Protein AF-0000000083062871 (afdb_homodimer)

Solvent-accessible surface area (backbone atoms only — not comparable to full-atom values): 12318 Å² total; per-residue (Å²): 134,85,80,76,75,74,74,73,72,56,56,42,45,75,71,54,91,80,52,37,44,33,45,30,36,39,34,38,36,47,80,40,63,69,90,44,76,40,62,68,35,28,47,92,71,15,37,26,27,41,27,37,47,54,42,77,41,86,34,90,63,84,50,65,69,65,48,34,47,53,47,45,53,51,34,50,51,54,42,53,56,40,41,76,74,71,47,74,71,48,53,26,33,42,22,41,29,42,82,40,66,26,44,24,29,62,85,79,44,44,33,88,104,132,86,78,76,78,76,75,72,72,59,56,40,45,74,70,54,91,79,52,36,46,32,46,29,35,38,35,37,37,46,81,40,65,69,90,44,75,42,62,67,35,27,47,92,71,16,38,26,28,40,29,37,47,54,42,76,38,84,34,89,64,84,50,65,69,66,49,33,47,52,45,46,51,51,34,52,50,54,42,51,55,41,40,75,74,72,48,73,70,48,53,27,34,42,23,41,30,42,82,40,65,27,43,24,28,60,84,78,47,45,33,87,104

pLDDT: mean 79.79, std 21.07, range [24.02, 97.56]

Sequence (226 aa):
VRGQVHTSKTRGTHFPSSFHPVLSFVCFQGATGTPSHTASRFHGNGVRYKAKLIGMDPVPEPQGDKMCWSSMMKLKGCEAAARKQGKHKQRVWLKVVLSGLLIVDERSGVSPFVRGQVHTSKTRGTHFPSSFHPVLSFVCFQGATGTPSHTASRFHGNGVRYKAKLIGMDPVPEPQGDKMCWSSMMKLKGCEAAARKQGKHKQRVWLKVVLSGLLIVDERSGVSPF

Foldseek 3Di:
DPPPPPPPPQPFDQDDPQWDKQWDKAFDAAWDFDDDPDLCQQPDQHTKTKIFGLDIGTDRDPDDPVRNVVNVVVSNVVSVVCVVVVDDTFIWMWGRHPSGTGIAGPPPSHGPD/DPPPPPPPPQPFDLDPPQWDKQWDKAFDDDWDFDDDPDLCQQPDQHIKTKIFGLDIGTDRDPDDPVRNVVNVVVSNVVSVVCVVVVDDTFIWMWGRHPSGTGIAGPPPSHGPD

Nearest PDB structures (foldseek):
  1m7e-assembly1_A  TM=8.491E-01  e=1.159E-06  Mus musculus
  6o5o-assembly2_B  TM=8.425E-01  e=2.505E-06  Homo sapiens
  1oqn-assembly2_B  TM=8.953E-01  e=1.102E-05  Mus musculus
  6itu-assembly1_A  TM=8.447E-01  e=2.448E-02  Homo sapiens
  1vbh-assembly1_A-2  TM=2.592E-01  e=5.388E+00  Zea mays

Secondary structure (DSSP, 8-state):
----------------TT-EEEEEEEE-S--BS---SSGGGGSTT-EEEEEEEEEEEEESS--HHHHHHHHHHHHHHHHHHHHHTT--PEEEEEEEETTEEEEEETTT-----/----------------TT-EEEEEEEE-S--BS---SSGGGGSTT-EEEEEEEEEEEEESS--HHHHHHHHHHHHHHHHHHHHHTT--PEEEEEEEETTEEEEEETTT-----

InterPro domains:
  IPR006020 PTB/PI domain [PS01179] (44-108)
  IPR011993 PH-like domain superfamily [G3DSA:2.30.29.30] (33-111)
  IPR048559 Disabled homolog 1/2, sulfatide-binding motif [PF21792] (39-57)

Radius of gyration: 18.34 Å; Cα contacts (8 Å, |Δi|>4): 436; chains: 2; bounding box: 80×43×41 Å

Organism: Echeneis naucrates (NCBI:txid173247)

Structure (mmCIF, N/CA/C/O backbone):
data_AF-0000000083062871-model_v1
#
loop_
_entity.id
_entity.type
_entity.pdbx_description
1 polymer 'PID domain-containing protein'
#
loop_
_atom_site.group_PDB
_atom_site.id
_atom_site.type_symbol
_atom_site.label_atom_id
_atom_site.label_alt_id
_atom_site.label_comp_id
_atom_site.label_asym_id
_atom_site.label_entity_id
_atom_site.label_seq_id
_atom_site.pdbx_PDB_ins_code
_atom_site.Cartn_x
_atom_site.Cartn_y
_atom_site.Cartn_z
_atom_site.occupancy
_atom_site.B_iso_or_equiv
_atom_site.auth_seq_id
_atom_site.auth_comp_id
_atom_site.auth_asym_id
_atom_site.auth_atom_id
_atom_site.pdbx_PDB_model_num
ATOM 1 N N . VAL A 1 1 ? -42.625 14.891 1.201 1 25.55 1 VAL A N 1
ATOM 2 C CA . VAL A 1 1 ? -41.812 13.953 1.981 1 25.55 1 VAL A CA 1
ATOM 3 C C . VAL A 1 1 ? -40.344 14.219 1.73 1 25.55 1 VAL A C 1
ATOM 5 O O . VAL A 1 1 ? -39.844 14.125 0.594 1 25.55 1 VAL A O 1
ATOM 8 N N . ARG A 1 2 ? -39.656 15.062 2.529 1 27.56 2 ARG A N 1
ATOM 9 C CA . ARG A 1 2 ? -38.281 15.5 2.531 1 27.56 2 ARG A CA 1
ATOM 10 C C . ARG A 1 2 ? -37.344 14.312 2.678 1 27.56 2 ARG A C 1
ATOM 12 O O . ARG A 1 2 ? -37.438 13.523 3.621 1 27.56 2 ARG A O 1
ATOM 19 N N . GLY A 1 3 ? -36.906 13.703 1.61 1 26.48 3 GLY A N 1
ATOM 20 C CA . GLY A 1 3 ? -35.969 12.586 1.514 1 26.48 3 GLY A CA 1
ATOM 21 C C . GLY A 1 3 ? -34.688 12.82 2.26 1 26.48 3 GLY A C 1
ATOM 22 O O . GLY A 1 3 ? -33.938 13.75 1.946 1 26.48 3 GLY A O 1
ATOM 23 N N . GLN A 1 4 ? -34.625 12.492 3.541 1 24.98 4 GLN A N 1
ATOM 24 C CA . GLN A 1 4 ? -33.406 12.508 4.355 1 24.98 4 GLN A CA 1
ATOM 25 C C . GLN A 1 4 ? -32.344 11.602 3.764 1 24.98 4 GLN A C 1
ATOM 27 O O . GLN A 1 4 ? -32.562 10.406 3.559 1 24.98 4 GLN A O 1
ATOM 32 N N . VAL A 1 5 ? -31.5 12.148 2.938 1 28.3 5 VAL A N 1
ATOM 33 C CA . VAL A 1 5 ? -30.312 11.461 2.447 1 28.3 5 VAL A CA 1
ATOM 34 C C . VAL A 1 5 ? -29.484 10.945 3.625 1 28.3 5 VAL A C 1
ATOM 36 O O . VAL A 1 5 ? -29.031 11.727 4.457 1 28.3 5 VAL A O 1
ATOM 39 N N . HIS A 1 6 ? -29.734 9.727 4.078 1 25.89 6 HIS A N 1
ATOM 40 C CA . HIS A 1 6 ? -28.859 9.055 5.043 1 25.89 6 HIS A CA 1
ATOM 41 C C . HIS A 1 6 ? -27.422 9.047 4.578 1 25.89 6 HIS A C 1
ATOM 43 O O . HIS A 1 6 ? -27.109 8.609 3.465 1 25.89 6 HIS A O 1
ATOM 49 N N . THR A 1 7 ? -26.672 10.016 4.898 1 29.17 7 THR A N 1
ATOM 50 C CA . THR A 1 7 ? -25.219 9.977 4.746 1 29.17 7 THR A CA 1
ATOM 51 C C . THR A 1 7 ? -24.656 8.688 5.32 1 29.17 7 THR A C 1
ATOM 53 O O . THR A 1 7 ? -24.75 8.438 6.523 1 29.17 7 THR A O 1
ATOM 56 N N . SER A 1 8 ? -24.812 7.66 4.645 1 27.78 8 SER A N 1
ATOM 57 C CA . SER A 1 8 ? -24.156 6.406 5.012 1 27.78 8 SER A CA 1
ATOM 58 C C . SER A 1 8 ? -22.719 6.641 5.465 1 27.78 8 SER A C 1
ATOM 60 O O . SER A 1 8 ? -21.922 7.219 4.727 1 27.78 8 SER A O 1
ATOM 62 N N . LYS A 1 9 ? -22.625 6.949 6.715 1 30.77 9 LYS A N 1
ATOM 63 C CA . LYS A 1 9 ? -21.312 6.988 7.344 1 30.77 9 LYS A CA 1
ATOM 64 C C . LYS A 1 9 ? -20.453 5.797 6.914 1 30.77 9 LYS A C 1
ATOM 66 O O . LYS A 1 9 ? -20.781 4.648 7.234 1 30.77 9 LYS A O 1
ATOM 71 N N . THR A 1 10 ? -19.812 5.766 5.852 1 35.44 10 THR A N 1
ATOM 72 C CA . THR A 1 10 ? -18.828 4.77 5.457 1 35.44 10 THR A CA 1
ATOM 73 C C . THR A 1 10 ? -17.812 4.555 6.574 1 35.44 10 THR A C 1
ATOM 75 O O . THR A 1 10 ? -17.078 5.48 6.938 1 35.44 10 THR A O 1
ATOM 78 N N . ARG A 1 11 ? -18.234 3.916 7.582 1 32.97 11 ARG A N 1
ATOM 79 C CA . ARG A 1 11 ? -17.391 3.73 8.758 1 32.97 11 ARG A CA 1
ATOM 80 C C . ARG A 1 11 ? -16.094 3.006 8.383 1 32.97 11 ARG A C 1
ATOM 82 O O . ARG A 1 11 ? -16.125 1.845 7.969 1 32.97 11 ARG A O 1
ATOM 89 N N . GLY A 1 12 ? -15.227 3.584 7.809 1 38.75 12 GLY A N 1
ATOM 90 C CA . GLY A 1 12 ? -13.906 2.986 7.73 1 38.75 12 GLY A CA 1
ATOM 91 C C . GLY A 1 12 ? -13.43 2.424 9.055 1 38.75 12 GLY A C 1
ATOM 92 O O . GLY A 1 12 ? -13.938 2.791 10.117 1 38.75 12 GLY A O 1
ATOM 93 N N . THR A 1 13 ? -13.055 1.189 9.141 1 41.84 13 THR A N 1
ATOM 94 C CA . THR A 1 13 ? -12.602 0.522 10.352 1 41.84 13 THR A CA 1
ATOM 95 C C . THR A 1 13 ? -11.406 1.253 10.953 1 41.84 13 THR A C 1
ATOM 97 O O . THR A 1 13 ? -10.383 1.439 10.289 1 41.84 13 THR A O 1
ATOM 100 N N . HIS A 1 14 ? -11.75 2.027 11.945 1 46.16 14 HIS A N 1
ATOM 101 C CA . HIS A 1 14 ? -10.688 2.537 12.805 1 46.16 14 HIS A CA 1
ATOM 102 C C . HIS A 1 14 ? -10.227 1.477 13.797 1 46.16 14 HIS A C 1
ATOM 104 O O . HIS A 1 14 ? -11.039 0.721 14.328 1 46.16 14 HIS A O 1
ATOM 110 N N . PHE A 1 15 ? -9.102 0.993 13.656 1 49.22 15 PHE A N 1
ATOM 111 C CA . PHE A 1 15 ? -8.609 -0.042 14.555 1 49.22 15 PHE A CA 1
ATOM 112 C C . PHE A 1 15 ? -8.18 0.56 15.891 1 49.22 15 PHE A C 1
ATOM 114 O O . PHE A 1 15 ? -7.488 1.581 15.922 1 49.22 15 PHE A O 1
ATOM 121 N N . PRO A 1 16 ? -8.828 0.125 16.859 1 46.72 16 PRO A N 1
ATOM 122 C CA . PRO A 1 16 ? -8.43 0.58 18.203 1 46.72 16 PRO A CA 1
ATOM 123 C C . PRO A 1 16 ? -6.938 0.407 18.453 1 46.72 16 PRO A C 1
ATOM 125 O O . PRO A 1 16 ? -6.285 -0.407 17.812 1 46.72 16 PRO A O 1
ATOM 128 N N . SER A 1 17 ? -6.297 1.225 19.328 1 50.47 17 SER A N 1
ATOM 129 C CA . SER A 1 17 ? -4.898 1.264 19.75 1 50.47 17 SER A CA 1
ATOM 130 C C . SER A 1 17 ? -4.402 -0.123 20.141 1 50.47 17 SER A C 1
ATOM 132 O O . SER A 1 17 ? -3.244 -0.468 19.891 1 50.47 17 SER A O 1
ATOM 134 N N . SER A 1 18 ? -5.211 -0.977 20.734 1 53.72 18 SER A N 1
ATOM 135 C CA . SER A 1 18 ? -4.793 -2.289 21.219 1 53.72 18 SER A CA 1
ATOM 136 C C . SER A 1 18 ? -4.797 -3.318 20.094 1 53.72 18 SER A C 1
ATOM 138 O O . SER A 1 18 ? -4.297 -4.434 20.266 1 53.72 18 SER A O 1
ATOM 140 N N . PHE A 1 19 ? -5.43 -2.982 19.125 1 60.41 19 PHE A N 1
ATOM 141 C CA . PHE A 1 19 ? -5.578 -3.895 18 1 60.41 19 PHE A CA 1
ATOM 142 C C . PHE A 1 19 ? -4.578 -3.557 16.891 1 60.41 19 PHE A C 1
ATOM 144 O O . PHE A 1 19 ? -4.629 -2.469 16.312 1 60.41 19 PHE A O 1
ATOM 151 N N . HIS A 1 20 ? -3.52 -4.469 16.938 1 73 20 HIS A N 1
ATOM 152 C CA . HIS A 1 20 ? -2.469 -4.246 15.953 1 73 20 HIS A CA 1
ATOM 153 C C . HIS A 1 20 ? -2.611 -5.195 14.773 1 73 20 HIS A C 1
ATOM 155 O O . HIS A 1 20 ? -1.871 -6.176 14.664 1 73 20 HIS A O 1
ATOM 161 N N . PRO A 1 21 ? -3.562 -5.035 14 1 80.81 21 PRO A N 1
ATOM 162 C CA . PRO A 1 21 ? -3.67 -5.957 12.867 1 80.81 21 PRO A CA 1
ATOM 163 C 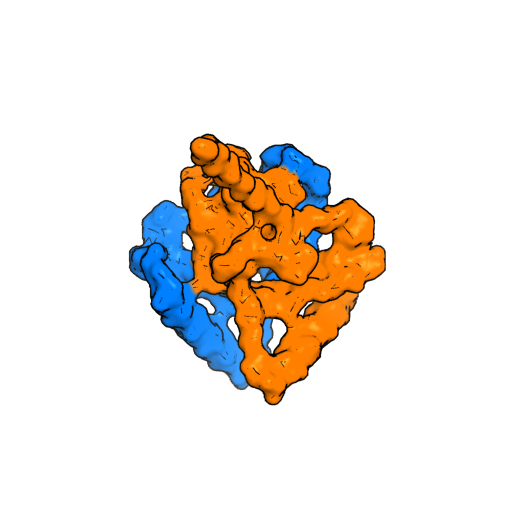C . PRO A 1 21 ? -2.586 -5.734 11.82 1 80.81 21 PRO A C 1
ATOM 165 O O . PRO A 1 21 ? -2.17 -4.594 11.594 1 80.81 21 PRO A O 1
ATOM 168 N N . VAL A 1 22 ? -2.096 -6.84 11.289 1 85.88 22 VAL A N 1
ATOM 169 C CA . VAL A 1 22 ? -1.278 -6.758 10.078 1 85.88 22 VAL A CA 1
ATOM 170 C C . VAL A 1 22 ? -2.178 -6.676 8.852 1 85.88 22 VAL A C 1
ATOM 172 O O . VAL A 1 22 ? -3.057 -7.523 8.656 1 85.88 22 VAL A O 1
ATOM 175 N N . LEU A 1 23 ? -2.084 -5.621 8.148 1 88.56 23 LEU A N 1
ATOM 176 C CA . LEU A 1 23 ? -2.828 -5.375 6.918 1 88.56 23 LEU A CA 1
ATOM 177 C C . LEU A 1 23 ? -1.931 -5.535 5.695 1 88.56 23 LEU A C 1
ATOM 179 O O . LEU A 1 23 ? -0.853 -4.941 5.629 1 88.56 23 LEU A O 1
ATOM 183 N N . SER A 1 24 ? -2.365 -6.371 4.742 1 91.62 24 SER A N 1
ATOM 184 C CA . SER A 1 24 ? -1.601 -6.559 3.514 1 91.62 24 SER A CA 1
ATOM 185 C C . SER A 1 24 ? -2.453 -6.273 2.283 1 91.62 24 SER A C 1
ATOM 187 O O . SER A 1 24 ? -3.617 -6.676 2.219 1 91.62 24 SER A O 1
ATOM 189 N N . PHE A 1 25 ? -1.925 -5.527 1.354 1 92.38 25 PHE A N 1
ATOM 190 C CA . PHE A 1 25 ? -2.607 -5.125 0.13 1 92.38 25 PHE A CA 1
ATOM 191 C C . PHE A 1 25 ? -1.602 -4.781 -0.962 1 92.38 25 PHE A C 1
ATOM 193 O O . PHE A 1 25 ? -0.415 -4.598 -0.685 1 92.38 25 PHE A O 1
ATOM 200 N N . VAL A 1 26 ? -2.084 -4.785 -2.203 1 90.62 26 VAL A N 1
ATOM 201 C CA . VAL A 1 26 ? -1.288 -4.348 -3.346 1 90.62 26 VAL A CA 1
ATOM 202 C C . VAL A 1 26 ? -1.891 -3.076 -3.938 1 90.62 26 VAL A C 1
ATOM 204 O O . VAL A 1 26 ? -3.031 -3.082 -4.41 1 90.62 26 VAL A O 1
ATOM 207 N N . CYS A 1 27 ? -1.151 -2 -3.875 1 91 27 CYS A N 1
ATOM 208 C CA . CYS A 1 27 ? -1.615 -0.753 -4.473 1 91 27 CYS A CA 1
ATOM 209 C C . CYS A 1 27 ? -1.22 -0.672 -5.941 1 91 27 CYS A C 1
ATOM 211 O O . CYS A 1 27 ? -0.099 -1.031 -6.309 1 91 27 CYS A O 1
ATOM 213 N N . PHE A 1 28 ? -2.191 -0.149 -6.84 1 83.19 28 PHE A N 1
ATOM 214 C CA . PHE A 1 28 ? -1.888 -0.133 -8.266 1 83.19 28 PHE A CA 1
ATOM 215 C C . PHE A 1 28 ? -2.248 1.214 -8.883 1 83.19 28 PHE A C 1
ATOM 217 O O . PHE A 1 28 ? -1.958 1.465 -10.055 1 83.19 28 PHE A O 1
ATOM 224 N N . GLN A 1 29 ? -2.922 2.049 -8.148 1 76.56 29 GLN A N 1
ATOM 225 C CA . GLN A 1 29 ? -3.215 3.393 -8.641 1 76.56 29 GLN A CA 1
ATOM 226 C C . GLN A 1 29 ? -2.65 4.453 -7.699 1 76.56 29 GLN A C 1
ATOM 228 O O . GLN A 1 29 ? -2.691 4.297 -6.477 1 76.56 29 GLN A O 1
ATOM 233 N N . GLY A 1 30 ? -2.094 5.434 -8.328 1 74.5 30 GLY A N 1
ATOM 234 C CA . GLY A 1 30 ? -1.544 6.543 -7.562 1 74.5 30 GLY A CA 1
ATOM 235 C C . GLY A 1 30 ? -2.586 7.27 -6.734 1 74.5 30 GLY A C 1
ATOM 236 O O . GLY A 1 30 ? -3.777 6.965 -6.816 1 74.5 30 GLY A O 1
ATOM 237 N N . ALA A 1 31 ? -2.098 8.195 -5.969 1 73.94 31 ALA A N 1
ATOM 238 C CA . ALA A 1 31 ? -2.936 8.945 -5.039 1 73.94 31 ALA A CA 1
ATOM 239 C C . ALA A 1 31 ? -4.035 9.703 -5.785 1 73.94 31 ALA A C 1
ATOM 241 O O . ALA A 1 31 ? -3.797 10.258 -6.855 1 73.94 31 ALA A O 1
ATOM 242 N N . THR A 1 32 ? -5.211 9.43 -5.23 1 76.44 32 THR A N 1
ATOM 243 C CA . THR A 1 32 ? -6.32 10.281 -5.656 1 76.44 32 THR A CA 1
ATOM 244 C C . THR A 1 32 ? -6.695 11.273 -4.559 1 76.44 32 THR A C 1
ATOM 246 O O . THR A 1 32 ? -6.52 10.984 -3.373 1 76.44 32 THR A O 1
ATOM 249 N N . GLY A 1 33 ? -6.961 12.539 -5.004 1 75.44 33 GLY A N 1
ATOM 250 C CA . GLY A 1 33 ? -7.238 13.641 -4.094 1 75.44 33 GLY A CA 1
ATOM 251 C C . GLY A 1 33 ? -6.488 14.906 -4.445 1 75.44 33 GLY A C 1
ATOM 252 O O . GLY A 1 33 ? -5.598 14.891 -5.297 1 75.44 33 GLY A O 1
ATOM 253 N N . THR A 1 34 ? -6.797 15.945 -3.861 1 74.31 34 THR A N 1
ATOM 254 C CA . THR A 1 34 ? -6.203 17.234 -4.191 1 74.31 34 THR A CA 1
ATOM 255 C C . THR A 1 34 ? -4.777 17.328 -3.662 1 74.31 34 THR A C 1
ATOM 257 O O . THR A 1 34 ? -4.539 17.156 -2.465 1 74.31 34 THR A O 1
ATOM 260 N N . PRO A 1 35 ? -3.869 17.438 -4.68 1 73.75 35 PRO A N 1
ATOM 261 C CA . PRO A 1 35 ? -2.494 17.609 -4.211 1 73.75 35 PRO A CA 1
ATOM 262 C C . PRO A 1 35 ? -2.332 18.844 -3.314 1 73.75 35 PRO A C 1
ATOM 264 O O . PRO A 1 35 ? -2.963 19.875 -3.557 1 73.75 35 PRO A O 1
ATOM 267 N N . SER A 1 36 ? -1.922 18.609 -2.135 1 80 36 SER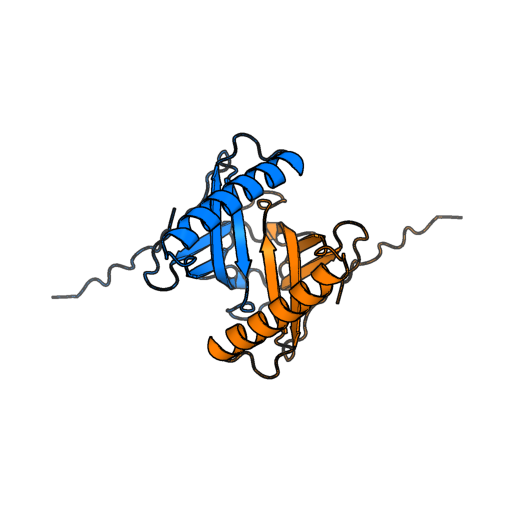 A N 1
ATOM 268 C CA . SER A 1 36 ? -1.674 19.688 -1.182 1 80 36 SER A CA 1
ATOM 269 C C . SER A 1 36 ? -0.472 19.375 -0.296 1 80 36 SER A C 1
ATOM 271 O O . SER A 1 36 ? -0.19 18.203 -0.011 1 80 36 SER A O 1
ATOM 273 N N . HIS A 1 37 ? 0.222 20.406 -0.041 1 82.06 37 HIS A N 1
ATOM 274 C CA . HIS A 1 37 ? 1.345 20.266 0.877 1 82.06 37 HIS A CA 1
ATOM 275 C C . HIS A 1 37 ? 0.934 20.594 2.309 1 82.06 37 HIS A C 1
ATOM 277 O O . HIS A 1 37 ? 1.782 20.906 3.145 1 82.06 37 HIS A O 1
ATOM 283 N N . THR A 1 38 ? -0.379 20.562 2.383 1 87 38 THR A N 1
ATOM 284 C CA . THR A 1 38 ? -0.878 20.859 3.719 1 87 38 THR A CA 1
ATOM 285 C C . THR A 1 38 ? -1.636 19.672 4.297 1 87 38 THR A C 1
ATOM 287 O O . THR A 1 38 ? -1.968 18.719 3.572 1 87 38 THR A O 1
ATOM 290 N N . ALA A 1 39 ? -1.859 19.844 5.551 1 88.62 39 ALA A N 1
ATOM 291 C CA . ALA A 1 39 ? -2.549 18.781 6.289 1 88.62 39 ALA A CA 1
ATOM 292 C C . ALA A 1 39 ? -3.992 18.641 5.812 1 88.62 39 ALA A C 1
ATOM 294 O O . ALA A 1 39 ? -4.648 17.641 6.102 1 88.62 39 ALA A O 1
ATOM 295 N N . SER A 1 40 ? -4.465 19.641 5.145 1 89.94 40 SER A N 1
ATOM 296 C CA . SER A 1 40 ? -5.855 19.641 4.707 1 89.94 40 SER A CA 1
ATOM 297 C C . SER A 1 40 ? -6.141 18.469 3.773 1 89.94 40 SER A C 1
ATOM 299 O O . SER A 1 40 ? -7.281 18.016 3.68 1 89.94 40 SER A O 1
ATOM 301 N N . ARG A 1 41 ? -5.105 17.906 3.156 1 90.12 41 ARG A N 1
ATOM 302 C CA . ARG A 1 41 ? -5.316 16.828 2.199 1 90.12 41 ARG A CA 1
ATOM 303 C C . ARG A 1 41 ? -5.73 15.547 2.908 1 90.12 41 ARG A C 1
ATOM 305 O O . ARG A 1 41 ? -6.238 14.617 2.275 1 90.12 41 ARG A O 1
ATOM 312 N N . PHE A 1 42 ? -5.516 15.562 4.18 1 91.56 42 PHE A N 1
ATOM 313 C CA . PHE A 1 42 ? -5.84 14.352 4.93 1 91.56 42 PHE A CA 1
ATOM 314 C C . PHE A 1 42 ? -7.199 14.492 5.609 1 91.56 42 PHE A C 1
ATOM 316 O O . PHE A 1 42 ? -7.578 13.641 6.418 1 91.56 42 PHE A O 1
ATOM 323 N N . HIS A 1 43 ? -7.926 15.625 5.316 1 90.12 43 HIS A N 1
ATOM 324 C CA . HIS A 1 43 ? -9.273 15.805 5.844 1 90.12 43 HIS A CA 1
ATOM 325 C C . HIS A 1 43 ? -10.32 15.234 4.895 1 90.12 43 HIS A C 1
ATOM 327 O O . HIS A 1 43 ? -10.055 15.078 3.699 1 90.12 43 HIS A O 1
ATOM 333 N N . GLY A 1 44 ? -11.508 14.844 5.457 1 88.19 44 GLY A N 1
ATOM 334 C CA . GLY A 1 44 ? -12.555 14.312 4.605 1 88.19 44 GLY A CA 1
ATOM 335 C C . GLY A 1 44 ? -12.242 12.93 4.066 1 88.19 44 GLY A C 1
ATOM 336 O O . GLY A 1 44 ? -12.062 11.984 4.836 1 88.19 44 GLY A O 1
ATOM 337 N N . ASN A 1 45 ? -12.086 12.812 2.676 1 87.88 45 ASN A N 1
ATOM 338 C CA . ASN A 1 45 ? -11.789 11.531 2.037 1 87.88 45 ASN A CA 1
ATOM 339 C C . ASN A 1 45 ? -10.297 11.211 2.084 1 87.88 45 ASN A C 1
ATOM 341 O O . ASN A 1 45 ? -9.891 10.086 1.794 1 87.88 45 ASN A O 1
ATOM 345 N N . GLY A 1 46 ? -9.586 12.336 2.451 1 90.25 46 GLY A N 1
ATOM 346 C CA . GLY A 1 46 ? -8.148 12.133 2.555 1 90.25 46 GLY A CA 1
ATOM 347 C C . GLY A 1 46 ? -7.496 11.828 1.221 1 90.25 46 GLY A C 1
ATOM 348 O O . GLY A 1 46 ? -8 12.227 0.17 1 90.25 46 GLY A O 1
ATOM 349 N N . VAL A 1 47 ? -6.332 11.273 1.294 1 89.44 47 VAL A N 1
ATOM 350 C CA . VAL A 1 47 ? -5.617 10.758 0.134 1 89.44 47 VAL A CA 1
ATOM 351 C C . VAL A 1 47 ? -6.004 9.297 -0.102 1 89.44 47 VAL A C 1
ATOM 353 O O . VAL A 1 47 ? -5.965 8.477 0.821 1 89.44 47 VAL A O 1
ATOM 356 N N . ARG A 1 48 ? -6.398 8.984 -1.303 1 90.94 48 ARG A N 1
ATOM 357 C CA . ARG A 1 48 ? -6.922 7.648 -1.557 1 90.94 48 ARG A CA 1
ATOM 358 C C . ARG A 1 48 ? -6.086 6.926 -2.607 1 90.94 48 ARG A C 1
ATOM 360 O O . ARG A 1 48 ? -5.594 7.547 -3.551 1 90.94 48 ARG A O 1
ATOM 367 N N . TYR A 1 49 ? -6.012 5.637 -2.434 1 90.75 49 TYR A N 1
ATOM 368 C CA . TYR A 1 49 ? -5.367 4.73 -3.375 1 90.75 49 TYR A CA 1
ATOM 369 C C . TYR A 1 49 ? -6.277 3.555 -3.711 1 90.75 49 TYR A C 1
ATOM 371 O O . TYR A 1 49 ? -7.023 3.076 -2.854 1 90.75 49 TYR A O 1
ATOM 379 N N . LYS A 1 50 ? -6.16 3.125 -4.93 1 90.88 50 LYS A N 1
ATOM 380 C CA . LYS A 1 50 ? -6.809 1.859 -5.262 1 90.88 50 LYS A CA 1
ATOM 381 C C . LYS A 1 50 ? -5.891 0.676 -4.961 1 90.88 50 LYS A C 1
ATOM 383 O O . LYS A 1 50 ? -4.691 0.73 -5.23 1 90.88 50 LYS A O 1
ATOM 388 N N . ALA A 1 51 ? -6.52 -0.345 -4.43 1 93.38 51 ALA A N 1
ATOM 389 C CA . ALA A 1 51 ? -5.738 -1.515 -4.035 1 93.38 51 ALA A CA 1
ATOM 390 C C . ALA A 1 51 ? -6.57 -2.789 -4.133 1 93.38 51 ALA A C 1
ATOM 392 O O . ALA A 1 51 ? -7.797 -2.729 -4.27 1 93.38 51 ALA A O 1
ATOM 393 N N . LYS A 1 52 ? -5.863 -3.824 -4.238 1 92.94 52 LYS A N 1
ATOM 394 C CA . LYS A 1 52 ? -6.449 -5.141 -4.012 1 92.94 52 LYS A CA 1
ATOM 395 C C . LYS A 1 52 ? -6.062 -5.688 -2.641 1 92.94 52 LYS A C 1
ATOM 397 O O . LYS A 1 52 ? -4.879 -5.742 -2.301 1 92.94 52 LYS A O 1
ATOM 402 N N . LEU A 1 53 ? -7.07 -6.098 -1.888 1 95.44 53 LEU A N 1
ATOM 403 C CA . LEU A 1 53 ? -6.852 -6.562 -0.522 1 95.44 53 LEU A CA 1
ATOM 404 C C . LEU A 1 53 ? -6.328 -7.996 -0.512 1 95.44 53 LEU A C 1
ATOM 406 O O . LEU A 1 53 ? -6.875 -8.867 -1.19 1 95.44 53 LEU A O 1
ATOM 410 N N . ILE A 1 54 ? -5.262 -8.203 0.209 1 94.44 54 ILE A N 1
ATOM 411 C CA . ILE A 1 54 ? -4.773 -9.555 0.471 1 94.44 54 ILE A CA 1
ATOM 412 C C . ILE A 1 54 ? -5.457 -10.117 1.714 1 94.44 54 ILE A C 1
ATOM 414 O O . ILE A 1 54 ? -5.895 -11.266 1.722 1 94.44 54 ILE A O 1
ATOM 418 N N . GLY A 1 55 ? -5.363 -9.219 2.762 1 93.56 55 GLY A N 1
ATOM 419 C CA . GLY A 1 55 ? -6.098 -9.617 3.953 1 93.56 55 GLY A CA 1
ATOM 420 C C . GLY A 1 55 ? -5.648 -8.875 5.199 1 93.56 55 GLY A C 1
ATOM 421 O O . GLY A 1 55 ? -4.793 -7.992 5.133 1 93.56 55 GLY A O 1
ATOM 422 N N . MET A 1 56 ? -6.363 -9.227 6.312 1 92.44 56 MET A N 1
ATOM 423 C CA . MET A 1 56 ? -6.051 -8.664 7.625 1 92.44 56 MET A CA 1
ATOM 424 C C . MET A 1 56 ? -5.906 -9.766 8.672 1 92.44 56 MET A C 1
ATOM 426 O O . MET A 1 56 ? -6.695 -10.711 8.695 1 92.44 56 MET A O 1
ATOM 430 N N . ASP A 1 57 ? -4.777 -9.672 9.398 1 91 57 ASP A N 1
ATOM 431 C CA . ASP A 1 57 ? -4.492 -10.648 10.438 1 91 57 ASP A CA 1
ATOM 432 C C . ASP A 1 57 ? -4.316 -9.977 11.797 1 91 57 ASP A C 1
ATOM 434 O O . ASP A 1 57 ? -3.332 -9.266 12.016 1 91 57 ASP A O 1
ATOM 438 N N . PRO A 1 58 ? -5.348 -10.188 12.727 1 85.75 58 PRO A N 1
ATOM 439 C CA . PRO A 1 58 ? -5.125 -9.664 14.07 1 85.75 58 PRO A CA 1
ATOM 440 C C . PRO A 1 58 ? -3.955 -10.344 14.789 1 85.75 58 PRO A C 1
ATOM 442 O O . PRO A 1 58 ? -3.855 -11.57 14.781 1 85.75 58 PRO A O 1
ATOM 445 N N . VAL A 1 59 ? -3.025 -9.477 15.172 1 84.75 59 VAL A N 1
ATOM 446 C CA . VAL A 1 59 ? -1.871 -10.039 15.867 1 84.75 59 VAL A CA 1
ATOM 447 C C . VAL A 1 59 ? -1.804 -9.484 17.281 1 84.75 59 VAL A C 1
ATOM 449 O O . VAL A 1 59 ? -2.232 -8.359 17.547 1 84.75 59 VAL A O 1
ATOM 452 N N . PRO A 1 60 ? -1.452 -10.367 18.188 1 74.44 60 PRO A N 1
ATOM 453 C CA . PRO A 1 60 ? -1.475 -9.969 19.594 1 74.44 60 PRO A CA 1
ATOM 454 C C . PRO A 1 60 ? -0.535 -8.797 19.891 1 74.44 60 PRO A C 1
ATOM 456 O O . PRO A 1 60 ? -0.862 -7.93 20.703 1 74.44 60 PRO A O 1
ATOM 459 N N . GLU A 1 61 ? 0.756 -8.781 19.422 1 68.19 61 GLU A N 1
ATOM 460 C CA . GLU A 1 61 ? 1.7 -7.688 19.641 1 68.19 61 GLU A CA 1
ATOM 461 C C . GLU A 1 61 ? 2.428 -7.316 18.359 1 68.19 61 GLU A C 1
ATOM 463 O O . GLU A 1 61 ? 2.73 -8.18 17.531 1 68.19 61 GLU A O 1
ATOM 468 N N . PRO A 1 62 ? 2.203 -6 18 1 61.38 62 PRO A N 1
ATOM 469 C CA . PRO A 1 62 ? 2.943 -5.52 16.828 1 61.38 62 PRO A CA 1
ATOM 470 C C . PRO A 1 62 ? 4.449 -5.742 16.953 1 61.38 62 PRO A C 1
ATOM 472 O O . PRO A 1 62 ? 5.184 -4.812 17.297 1 61.38 62 PRO A O 1
ATOM 475 N N . GLN A 1 63 ? 4.828 -7.109 17.016 1 63.22 63 GLN A N 1
ATOM 476 C CA . GLN A 1 63 ? 6.262 -7.125 17.281 1 63.22 63 GLN A CA 1
ATOM 477 C C . GLN A 1 63 ? 7.035 -7.691 16.094 1 63.22 63 GLN A C 1
ATOM 479 O O . GLN A 1 63 ? 6.77 -8.805 15.656 1 63.22 63 GLN A O 1
ATOM 484 N N . GLY A 1 64 ? 7.867 -6.91 15.477 1 74.25 64 GLY A N 1
ATOM 485 C CA . GLY A 1 64 ? 9.086 -7.176 14.727 1 74.25 64 GLY A CA 1
ATOM 486 C C . GLY A 1 64 ? 8.828 -7.855 13.391 1 74.25 64 GLY A C 1
ATOM 487 O O . GLY A 1 64 ? 7.684 -8.148 13.055 1 74.25 64 GLY A O 1
ATOM 488 N N . ASP A 1 65 ? 9.742 -8.039 12.617 1 80.69 65 ASP A N 1
ATOM 489 C CA . ASP A 1 65 ? 9.758 -8.57 11.25 1 80.69 65 ASP A CA 1
ATOM 490 C C . ASP A 1 65 ? 9.266 -10.016 11.219 1 80.69 65 ASP A C 1
ATOM 492 O O . ASP A 1 65 ? 8.57 -10.414 10.281 1 80.69 65 ASP A O 1
ATOM 496 N N . LYS A 1 66 ? 9.531 -10.688 12.297 1 84.44 66 LYS A N 1
ATOM 497 C CA . LYS A 1 66 ? 9.148 -12.094 12.32 1 84.44 66 LYS A CA 1
ATOM 498 C C . LYS A 1 66 ? 7.629 -12.258 12.398 1 84.44 66 LYS A C 1
ATOM 500 O O . LYS A 1 66 ? 7.051 -13.07 11.68 1 84.44 66 LYS A O 1
ATOM 505 N N . MET A 1 67 ? 7.035 -11.445 13.227 1 86.38 67 MET A N 1
ATOM 506 C CA . MET A 1 67 ? 5.578 -11.477 13.344 1 86.38 67 MET A CA 1
ATOM 507 C C . MET A 1 67 ? 4.918 -11.062 12.031 1 86.38 67 MET A C 1
ATOM 509 O O . MET A 1 67 ? 3.996 -11.727 11.562 1 86.38 67 MET A O 1
ATOM 513 N N . CYS A 1 68 ? 5.395 -9.984 11.438 1 87.38 68 CYS A N 1
ATOM 514 C CA . CYS A 1 68 ? 4.836 -9.492 10.18 1 87.38 68 CYS A CA 1
ATOM 515 C C . CYS A 1 68 ? 4.969 -10.531 9.078 1 87.38 68 CYS A C 1
ATOM 517 O O . CYS A 1 68 ? 4.035 -10.734 8.297 1 87.38 68 CYS A O 1
ATOM 519 N N . TRP A 1 69 ? 6.062 -11.219 9.203 1 85.19 69 TRP A N 1
ATOM 520 C CA . TRP A 1 69 ? 6.297 -12.25 8.203 1 85.19 69 TRP A CA 1
ATOM 521 C C . TRP A 1 69 ? 5.316 -13.406 8.375 1 85.19 69 TRP A C 1
ATOM 523 O O . TRP A 1 69 ? 4.703 -13.852 7.402 1 85.19 69 TRP A O 1
ATOM 533 N N . SER A 1 70 ? 5.176 -13.844 9.57 1 89.62 70 SER A N 1
ATOM 534 C CA . SER A 1 70 ? 4.242 -14.93 9.852 1 89.62 70 SER A CA 1
ATOM 535 C C . SER A 1 70 ? 2.824 -14.562 9.414 1 89.62 70 SER A C 1
ATOM 537 O O . SER A 1 70 ? 2.119 -15.391 8.828 1 89.62 70 SER A O 1
ATOM 539 N N . SER A 1 71 ? 2.434 -13.414 9.727 1 91.19 71 SER A N 1
ATOM 540 C CA . SER A 1 71 ? 1.104 -12.938 9.352 1 91.19 71 SER A CA 1
ATOM 541 C C . SER A 1 71 ? 0.942 -12.875 7.84 1 91.19 71 SER A C 1
ATOM 543 O O . SER A 1 71 ? -0.08 -13.312 7.301 1 91.19 71 SER A O 1
ATOM 545 N N . MET A 1 72 ? 1.928 -12.453 7.176 1 89 72 MET A N 1
ATOM 546 C CA . MET A 1 72 ? 1.893 -12.359 5.719 1 89 72 MET A CA 1
ATOM 547 C C . MET A 1 72 ? 1.76 -13.742 5.09 1 89 72 MET A C 1
ATOM 549 O O . MET A 1 72 ? 0.989 -13.922 4.145 1 89 72 MET A O 1
ATOM 553 N N . MET A 1 73 ? 2.494 -14.633 5.699 1 91.81 73 MET A N 1
ATOM 554 C CA . MET A 1 73 ? 2.422 -16 5.184 1 91.81 73 MET A CA 1
ATOM 555 C C . MET A 1 73 ? 1.022 -16.578 5.371 1 91.81 73 MET A C 1
ATOM 557 O O . MET A 1 73 ? 0.488 -17.219 4.469 1 91.81 73 MET A O 1
ATOM 561 N N . LYS A 1 74 ? 0.556 -16.297 6.516 1 95.38 74 LYS A N 1
ATOM 562 C CA . LYS A 1 74 ? -0.81 -16.734 6.797 1 95.38 74 LYS A CA 1
ATOM 563 C C . LYS A 1 74 ? -1.796 -16.109 5.809 1 95.38 74 LYS A C 1
ATOM 565 O O . LYS A 1 74 ? -2.611 -16.828 5.215 1 95.38 74 LYS A O 1
ATOM 570 N N . LEU A 1 75 ? -1.737 -14.922 5.594 1 95.69 75 LEU A N 1
ATOM 571 C CA . LEU A 1 75 ? -2.641 -14.211 4.699 1 95.69 75 LEU A CA 1
ATOM 572 C C . LEU A 1 75 ? -2.484 -14.695 3.262 1 95.69 75 LEU A C 1
ATOM 574 O O . LEU A 1 75 ? -3.477 -14.898 2.559 1 95.69 75 LEU A O 1
ATOM 578 N N . LYS A 1 76 ? -1.258 -14.828 2.867 1 93.31 76 LYS A N 1
ATOM 579 C CA . LYS A 1 76 ? -1.007 -15.336 1.523 1 93.31 76 LYS A CA 1
ATOM 580 C C . LYS A 1 76 ? -1.61 -16.719 1.341 1 93.31 76 LYS A C 1
ATOM 582 O O . LYS A 1 76 ? -2.168 -17.031 0.285 1 93.31 76 LYS A O 1
ATOM 587 N N . GLY A 1 77 ? -1.461 -17.531 2.354 1 96.88 77 GLY A N 1
ATOM 588 C CA . GLY A 1 77 ? -2.092 -18.844 2.316 1 96.88 77 GLY A CA 1
ATOM 589 C C . GLY A 1 77 ? -3.6 -18.781 2.166 1 96.88 77 GLY A C 1
ATOM 590 O O . GLY A 1 77 ? -4.184 -19.516 1.365 1 96.88 77 GLY A O 1
ATOM 591 N N . CYS A 1 78 ? -4.223 -17.984 2.893 1 96.69 78 CYS A N 1
ATOM 592 C CA . CYS A 1 78 ? -5.664 -17.812 2.816 1 96.69 78 CYS A CA 1
ATOM 593 C C . CYS A 1 78 ? -6.078 -17.297 1.438 1 96.69 78 CYS A C 1
ATOM 595 O O . CYS A 1 78 ? -7.062 -17.781 0.87 1 96.69 78 CYS A O 1
ATOM 597 N N . GLU A 1 79 ? -5.367 -16.406 0.965 1 96.06 79 GLU A N 1
ATOM 598 C CA . GLU A 1 79 ? -5.637 -15.859 -0.363 1 96.06 79 GLU A CA 1
ATOM 599 C C . GLU A 1 79 ? -5.496 -16.938 -1.438 1 96.06 79 GLU A C 1
ATOM 601 O O . GLU A 1 79 ? -6.336 -17.031 -2.334 1 96.06 79 GLU A O 1
ATOM 606 N N . ALA A 1 80 ? -4.457 -17.734 -1.354 1 95.94 80 ALA A N 1
ATOM 607 C CA . ALA A 1 80 ? -4.246 -18.828 -2.303 1 95.94 80 ALA A CA 1
ATOM 608 C C . ALA A 1 80 ? -5.41 -19.812 -2.268 1 95.94 80 ALA A C 1
ATOM 610 O O . ALA A 1 80 ? -5.859 -20.281 -3.312 1 95.94 80 ALA A O 1
ATOM 611 N N . ALA A 1 81 ? -5.832 -20.109 -1.11 1 97.5 81 ALA A N 1
ATOM 612 C CA . ALA A 1 81 ? -6.965 -21.016 -0.957 1 97.5 81 ALA A CA 1
ATOM 613 C C . ALA A 1 81 ? -8.227 -20.438 -1.593 1 97.5 81 ALA A C 1
ATOM 615 O O . ALA A 1 81 ? -8.984 -21.156 -2.252 1 97.5 81 ALA A O 1
ATOM 616 N N . ALA A 1 82 ? -8.445 -19.188 -1.396 1 96.94 82 ALA A N 1
ATOM 617 C CA . ALA A 1 82 ? -9.602 -18.5 -1.986 1 96.94 82 ALA A CA 1
ATOM 618 C C . ALA A 1 82 ? -9.523 -18.516 -3.51 1 96.94 82 ALA A C 1
ATOM 620 O O . ALA A 1 82 ? -10.516 -18.781 -4.188 1 96.94 82 ALA A O 1
ATOM 621 N N . ARG A 1 83 ? -8.391 -18.359 -4.031 1 96.06 83 ARG A N 1
ATOM 622 C CA . ARG A 1 83 ? -8.172 -18.344 -5.473 1 96.06 83 ARG A CA 1
ATOM 623 C C . ARG A 1 83 ? -8.477 -19.703 -6.09 1 96.06 83 ARG A C 1
ATOM 625 O O . ARG A 1 83 ? -9.055 -19.781 -7.172 1 96.06 83 ARG A O 1
ATOM 632 N N . LYS A 1 84 ? -8.109 -20.688 -5.426 1 97.31 84 LYS A N 1
ATOM 633 C CA . LYS A 1 84 ? -8.383 -22.047 -5.883 1 97.31 84 LYS A CA 1
ATOM 634 C C . LYS A 1 84 ? -9.883 -22.297 -5.984 1 97.31 84 LYS A C 1
ATOM 636 O O . LYS A 1 84 ? -10.32 -23.156 -6.766 1 97.31 84 LYS A O 1
ATOM 641 N N . GLN A 1 85 ? -10.688 -21.609 -5.238 1 97.56 85 GLN A N 1
ATOM 642 C CA . GLN A 1 85 ? -12.141 -21.734 -5.246 1 97.56 85 GLN A CA 1
ATOM 643 C C . GLN A 1 85 ? -12.773 -20.781 -6.254 1 97.56 85 GLN A C 1
ATOM 645 O O . GLN A 1 85 ? -14 -20.656 -6.312 1 97.56 85 GLN A O 1
ATOM 650 N N . GLY A 1 86 ? -11.953 -20 -6.93 1 96.12 86 GLY A N 1
ATOM 651 C CA . GLY A 1 86 ? -12.43 -19.109 -7.977 1 96.12 86 GLY A CA 1
ATOM 652 C C . GLY A 1 86 ? -12.734 -17.719 -7.477 1 96.12 86 GLY A C 1
ATOM 653 O O . GLY A 1 86 ? -13.367 -16.922 -8.18 1 96.12 86 GLY A O 1
ATOM 654 N N . LYS A 1 87 ? -12.281 -17.438 -6.324 1 96.25 87 LYS A N 1
ATOM 655 C CA . LYS A 1 87 ? -12.508 -16.109 -5.766 1 96.25 87 LYS A CA 1
ATOM 656 C C . LYS A 1 87 ? -11.391 -15.148 -6.16 1 96.25 87 LYS A C 1
ATOM 658 O O . LYS A 1 87 ? -10.219 -15.539 -6.23 1 96.25 87 LYS A O 1
ATOM 663 N N . HIS A 1 88 ? -11.828 -13.891 -6.355 1 95.12 88 HIS A N 1
ATOM 664 C CA . HIS A 1 88 ? -10.852 -12.859 -6.695 1 95.12 88 HIS A CA 1
ATOM 665 C C . HIS A 1 88 ? -10.609 -11.914 -5.52 1 95.12 88 HIS A C 1
ATOM 667 O O . HIS A 1 88 ? -11.469 -11.773 -4.645 1 95.12 88 HIS A O 1
ATOM 673 N N . LYS A 1 89 ? -9.438 -11.305 -5.512 1 94.88 89 LYS A N 1
ATOM 674 C CA . LYS A 1 89 ? -9.148 -10.328 -4.469 1 94.88 89 LYS A CA 1
ATOM 675 C C . LYS A 1 89 ? -10.148 -9.172 -4.504 1 94.88 89 LYS A C 1
ATOM 677 O O . LYS A 1 89 ? -10.586 -8.758 -5.578 1 94.88 89 LYS A O 1
ATOM 682 N N . GLN A 1 90 ? -10.445 -8.703 -3.389 1 95 90 GLN A N 1
ATOM 683 C CA . GLN A 1 90 ? -11.375 -7.586 -3.262 1 95 90 GLN A CA 1
ATOM 684 C C . GLN A 1 90 ? -10.695 -6.266 -3.625 1 95 90 GLN A C 1
ATOM 686 O O . GLN A 1 90 ? -9.586 -5.984 -3.172 1 95 90 GLN A O 1
ATOM 691 N N . ARG A 1 91 ? -11.375 -5.547 -4.449 1 94.62 91 ARG A N 1
ATOM 692 C CA . ARG A 1 91 ? -10.922 -4.191 -4.727 1 94.62 91 ARG A CA 1
ATOM 693 C C . ARG A 1 91 ? -11.367 -3.227 -3.633 1 94.62 91 ARG A C 1
ATOM 695 O O . ARG A 1 91 ? -12.531 -3.238 -3.229 1 94.62 91 ARG A O 1
ATOM 702 N N . VAL A 1 92 ? -10.375 -2.402 -3.195 1 96.19 92 VAL A N 1
ATOM 703 C CA . VAL A 1 92 ? -10.688 -1.506 -2.086 1 96.19 92 VAL A CA 1
ATOM 704 C C . VAL A 1 92 ? -10.086 -0.128 -2.352 1 96.19 92 VAL A C 1
ATOM 706 O O . VAL A 1 92 ? -9.164 0.01 -3.162 1 96.19 92 VAL A O 1
ATOM 709 N N . TRP A 1 93 ? -10.672 0.861 -1.674 1 93.69 93 TRP A N 1
ATOM 710 C CA . TRP A 1 93 ? -10.016 2.146 -1.456 1 93.69 93 TRP A CA 1
ATOM 711 C C . TRP A 1 93 ? -9.266 2.156 -0.132 1 93.69 93 TRP A C 1
ATOM 713 O O . TRP A 1 93 ? -9.812 1.791 0.908 1 93.69 93 TRP A O 1
ATOM 723 N N . LEU A 1 94 ? -8 2.506 -0.292 1 92.56 94 LEU A N 1
ATOM 724 C CA . LEU A 1 94 ? -7.238 2.854 0.899 1 92.56 94 LEU A CA 1
ATOM 725 C C . LEU A 1 94 ? -7.234 4.363 1.123 1 92.56 94 LEU A C 1
ATOM 727 O O . LEU A 1 94 ? -6.695 5.113 0.307 1 92.56 94 LEU A O 1
ATOM 731 N N . LYS A 1 95 ? -7.902 4.828 2.166 1 91.06 95 LYS A N 1
ATOM 732 C CA . LYS A 1 95 ? -7.996 6.258 2.457 1 91.06 95 LYS A CA 1
ATOM 733 C C . LYS A 1 95 ? -7.102 6.641 3.633 1 91.06 95 LYS A C 1
ATOM 735 O O . LYS A 1 95 ? -7.277 6.133 4.742 1 91.06 95 LYS A O 1
ATOM 740 N N . VAL A 1 96 ? -6.16 7.48 3.336 1 90.75 96 VAL A N 1
ATOM 741 C CA . VAL A 1 96 ? -5.293 8 4.391 1 90.75 96 VAL A CA 1
ATOM 742 C C . VAL A 1 96 ? -5.867 9.305 4.934 1 90.75 96 VAL A C 1
ATOM 744 O O . VAL A 1 96 ? -5.875 10.32 4.238 1 90.75 96 VAL A O 1
ATOM 747 N N . VAL A 1 97 ? -6.344 9.18 6.16 1 90.44 97 VAL A N 1
ATOM 748 C CA . VAL A 1 97 ? -6.926 10.352 6.816 1 90.44 97 VAL A CA 1
ATOM 749 C C . VAL A 1 97 ? -6.172 10.641 8.109 1 90.44 97 VAL A C 1
ATOM 751 O O . VAL A 1 97 ? -5.293 9.875 8.508 1 90.44 97 VAL A O 1
ATOM 754 N N . LEU A 1 98 ? -6.535 11.703 8.711 1 87.44 98 LEU A N 1
ATOM 755 C CA . LEU A 1 98 ? -5.848 12.117 9.922 1 87.44 98 LEU A CA 1
ATOM 756 C C . LEU A 1 98 ? -5.918 11.031 10.992 1 87.44 98 LEU A C 1
ATOM 758 O O . LEU A 1 98 ? -4.93 10.766 11.68 1 87.44 98 LEU A O 1
ATOM 762 N N . SER A 1 99 ? -7.027 10.406 11.039 1 84.44 99 SER A N 1
ATOM 763 C CA . SER A 1 99 ? -7.242 9.43 12.109 1 84.44 99 SER A CA 1
ATOM 764 C C . SER A 1 99 ? -6.598 8.094 11.773 1 84.44 99 SER A C 1
ATOM 766 O O . SER A 1 99 ? -6.516 7.207 12.625 1 84.44 99 SER A O 1
ATOM 768 N N . GLY A 1 100 ? -6.199 7.965 10.438 1 85.38 100 GLY A N 1
ATOM 769 C CA . GLY A 1 100 ? -5.52 6.734 10.07 1 85.38 100 GLY A CA 1
ATOM 770 C C . GLY A 1 100 ? -5.922 6.219 8.695 1 85.38 100 GLY A C 1
ATOM 771 O O . GLY A 1 100 ? -6.195 7.008 7.789 1 85.38 100 GLY A O 1
ATOM 772 N N . LEU A 1 101 ? -5.789 4.891 8.617 1 86.81 101 LEU A N 1
ATOM 773 C CA . LEU A 1 101 ? -6.094 4.234 7.355 1 86.81 101 LEU A CA 1
ATOM 774 C C . LEU A 1 101 ? -7.512 3.674 7.363 1 86.81 101 LEU A C 1
ATOM 776 O O . LEU A 1 101 ? -7.891 2.936 8.273 1 86.81 101 LEU A O 1
ATOM 780 N N . LEU A 1 102 ? -8.273 4.156 6.41 1 90.62 102 LEU A N 1
ATOM 781 C CA . LEU A 1 102 ? -9.594 3.586 6.184 1 90.62 102 LEU A CA 1
ATOM 782 C C . LEU A 1 102 ? -9.602 2.707 4.938 1 90.62 102 LEU A C 1
ATOM 784 O O . LEU A 1 102 ? -9.016 3.068 3.914 1 90.62 102 LEU A O 1
ATOM 788 N N . ILE A 1 103 ? -10.234 1.581 5.125 1 93.5 103 ILE A N 1
ATOM 789 C CA . ILE A 1 103 ? -10.375 0.675 3.992 1 93.5 103 ILE A CA 1
ATOM 790 C C . ILE A 1 103 ? -11.852 0.476 3.668 1 93.5 103 ILE A C 1
ATOM 792 O O . ILE A 1 103 ? -12.641 0.118 4.543 1 93.5 103 ILE A O 1
ATOM 796 N N . VAL A 1 104 ? -12.203 0.751 2.428 1 94.94 104 VAL A N 1
ATOM 797 C CA . VAL A 1 104 ? -13.594 0.575 2.029 1 94.94 104 VAL A CA 1
ATOM 798 C C . VAL A 1 104 ? -13.656 -0.186 0.706 1 94.94 104 VAL A C 1
ATOM 800 O O . VAL A 1 104 ? -12.812 0.002 -0.168 1 94.94 104 VAL A O 1
ATOM 803 N N . ASP A 1 105 ? -14.695 -1.074 0.616 1 96.56 105 ASP A N 1
ATOM 804 C CA . ASP A 1 105 ? -14.945 -1.746 -0.655 1 96.56 105 ASP A CA 1
ATOM 805 C C . ASP A 1 105 ? -15.164 -0.735 -1.777 1 96.56 105 ASP A C 1
ATOM 807 O O . ASP A 1 105 ? -15.938 0.213 -1.625 1 96.56 105 ASP A O 1
ATOM 811 N N . GLU A 1 106 ? -14.453 -0.922 -2.781 1 93.38 106 GLU A N 1
ATOM 812 C CA . GLU A 1 106 ? -14.508 0.037 -3.881 1 93.38 106 GLU A CA 1
ATOM 813 C C . GLU A 1 106 ? -15.922 0.163 -4.438 1 93.38 106 GLU A C 1
ATOM 815 O O . GLU A 1 106 ? -16.359 1.257 -4.801 1 93.38 106 GLU A O 1
ATOM 820 N N . ARG A 1 107 ? -16.703 -0.897 -4.441 1 93.69 107 ARG A N 1
ATOM 821 C CA . ARG A 1 107 ? -18.016 -0.925 -5.078 1 93.69 107 ARG A CA 1
ATOM 822 C C . ARG A 1 107 ? -19.109 -0.495 -4.102 1 93.69 107 ARG A C 1
ATOM 824 O O . ARG A 1 107 ? -19.938 0.354 -4.43 1 93.69 107 ARG A O 1
ATOM 831 N N . SER A 1 108 ? -19.109 -1.03 -2.975 1 94.62 108 SER A N 1
ATOM 832 C CA . SER A 1 108 ? -20.219 -0.833 -2.049 1 94.62 108 SER A CA 1
ATOM 833 C C . SER A 1 108 ? -19.969 0.355 -1.126 1 94.62 108 SER A C 1
ATOM 835 O O . SER A 1 108 ? -20.891 0.887 -0.521 1 94.62 108 SER A O 1
ATOM 837 N N . GLY A 1 109 ? -18.75 0.684 -0.883 1 92.38 109 GLY A N 1
ATOM 838 C CA . GLY A 1 109 ? -18.406 1.749 0.045 1 92.38 109 GLY A CA 1
ATOM 839 C C . GLY A 1 109 ? -18.453 1.313 1.498 1 92.38 109 GLY A C 1
ATOM 840 O O . GLY A 1 109 ? -18.375 2.146 2.404 1 92.38 109 GLY A O 1
ATOM 841 N N . VAL A 1 110 ? -18.609 0.013 1.657 1 92.88 110 VAL A N 1
ATOM 842 C CA . VAL A 1 110 ? -18.688 -0.503 3.02 1 92.88 110 VAL A CA 1
ATOM 843 C C . VAL A 1 110 ? -17.359 -1.126 3.412 1 92.88 110 VAL A C 1
ATOM 845 O O . VAL A 1 110 ? -16.719 -1.798 2.6 1 92.88 110 VAL A O 1
ATOM 848 N N . SER A 1 111 ? -16.922 -0.864 4.613 1 92.81 111 SER A N 1
ATOM 849 C CA . SER A 1 111 ? -15.688 -1.454 5.113 1 92.81 111 SER A CA 1
ATOM 850 C C . SER A 1 111 ? -15.781 -2.975 5.168 1 92.81 111 SER A C 1
ATOM 852 O O . SER A 1 111 ? -16.75 -3.525 5.688 1 92.81 111 SER A O 1
ATOM 854 N N . PRO A 1 112 ? -14.75 -3.662 4.801 1 89.44 112 PRO A N 1
ATOM 855 C CA . PRO A 1 112 ? -14.773 -5.125 4.828 1 89.44 112 PRO A CA 1
ATOM 856 C C . PRO A 1 112 ? -14.508 -5.699 6.219 1 89.44 112 PRO A C 1
ATOM 858 O O . PRO A 1 112 ? -14.57 -6.914 6.414 1 89.44 112 PRO A O 1
ATOM 861 N N . PHE A 1 113 ? -14.109 -4.844 7.129 1 84.06 113 PHE A N 1
ATOM 862 C CA . PHE A 1 113 ? -13.805 -5.316 8.477 1 84.06 113 PHE A CA 1
ATOM 863 C C . PHE A 1 113 ? -14.672 -4.605 9.508 1 84.06 113 PHE A C 1
ATOM 865 O O . PHE A 1 113 ? -15.195 -3.521 9.242 1 84.06 113 PHE A O 1
ATOM 872 N N . VAL B 1 1 ? 38.688 18.844 14.836 1 24.53 1 VAL B N 1
ATOM 873 C CA . VAL B 1 1 ? 37.938 18.859 13.594 1 24.53 1 VAL B CA 1
ATOM 874 C C . VAL B 1 1 ? 36.5 18.438 13.867 1 24.53 1 VAL B C 1
ATOM 876 O O . VAL B 1 1 ? 36.25 17.344 14.391 1 24.53 1 VAL B O 1
ATOM 879 N N . ARG B 1 2 ? 35.5 19.359 14.039 1 26.77 2 ARG B N 1
ATOM 880 C CA . ARG B 1 2 ? 34.094 19.25 14.305 1 26.77 2 ARG B CA 1
ATOM 881 C C . ARG B 1 2 ? 33.375 18.484 13.188 1 26.77 2 ARG B C 1
ATOM 883 O O . ARG B 1 2 ? 33.5 18.844 12.016 1 26.77 2 ARG B O 1
ATOM 890 N N . GLY B 1 3 ? 33.281 17.203 13.273 1 26.39 3 GLY B N 1
ATOM 891 C CA . GLY B 1 3 ? 32.625 16.281 12.359 1 26.39 3 GLY B CA 1
ATOM 892 C C . GLY B 1 3 ? 31.188 16.656 12.039 1 26.39 3 GLY B C 1
ATOM 893 O O . GLY B 1 3 ? 30.344 16.688 12.93 1 26.39 3 GLY B O 1
ATOM 894 N N . GLN B 1 4 ? 30.953 17.531 11.078 1 24.02 4 GLN B N 1
ATOM 895 C CA . GLN B 1 4 ? 29.641 17.891 10.57 1 24.02 4 GLN B CA 1
ATOM 896 C C . GLN B 1 4 ? 28.906 16.656 10.039 1 24.02 4 GLN B C 1
ATOM 898 O O . GLN B 1 4 ? 29.422 15.961 9.148 1 24.02 4 GLN B O 1
ATOM 903 N N . VAL B 1 5 ? 28.188 16 10.859 1 28.16 5 VAL B N 1
ATOM 904 C CA . VAL B 1 5 ? 27.281 14.93 10.445 1 28.16 5 VAL B CA 1
ATOM 905 C C . VAL B 1 5 ? 26.375 15.422 9.328 1 28.16 5 VAL B C 1
ATOM 907 O O . VAL B 1 5 ? 25.609 16.375 9.516 1 28.16 5 VAL B O 1
ATOM 910 N N . HIS B 1 6 ? 26.75 15.25 8.055 1 26.83 6 HIS B N 1
ATOM 911 C CA . HIS B 1 6 ? 25.891 15.469 6.895 1 26.83 6 HIS B CA 1
ATOM 912 C C . HIS B 1 6 ? 24.562 14.719 7.035 1 26.83 6 HIS B C 1
ATOM 914 O O . HIS B 1 6 ? 24.562 13.5 7.215 1 26.83 6 HIS B O 1
ATOM 920 N N . THR B 1 7 ? 23.578 15.266 7.598 1 27.19 7 THR B N 1
ATOM 921 C CA . THR B 1 7 ? 22.203 14.75 7.535 1 27.19 7 THR B CA 1
ATOM 922 C C . THR B 1 7 ? 21.812 14.438 6.094 1 27.19 7 THR B C 1
ATOM 924 O O . THR B 1 7 ? 21.734 15.344 5.262 1 27.19 7 THR B O 1
ATOM 927 N N . SER B 1 8 ? 22.297 13.445 5.582 1 28.31 8 SER B N 1
ATOM 928 C CA . SER B 1 8 ? 21.828 12.992 4.273 1 28.31 8 SER B CA 1
ATOM 929 C C . SER B 1 8 ? 20.312 13.086 4.16 1 28.31 8 SER B C 1
ATOM 931 O O . SER B 1 8 ? 19.578 12.5 4.969 1 28.31 8 SER B O 1
ATOM 933 N N . LYS B 1 9 ? 19.828 14.211 3.809 1 31.59 9 LYS B N 1
ATOM 934 C CA . LYS B 1 9 ? 18.422 14.352 3.43 1 31.59 9 LYS B CA 1
ATOM 935 C C . LYS B 1 9 ? 17.969 13.18 2.562 1 31.59 9 LYS B C 1
ATOM 937 O O . LYS B 1 9 ? 18.516 12.953 1.483 1 31.59 9 LYS B O 1
ATOM 942 N N . THR B 1 10 ? 17.609 12.164 3.082 1 35.56 10 THR B N 1
ATOM 943 C CA . THR B 1 10 ? 16.984 11.031 2.418 1 35.56 10 THR B CA 1
ATOM 944 C C . THR B 1 10 ? 15.922 11.5 1.435 1 35.56 10 THR B C 1
ATOM 946 O O . THR B 1 10 ? 14.922 12.102 1.834 1 35.56 10 THR B O 1
ATOM 949 N N . ARG B 1 11 ? 16.391 11.977 0.316 1 32.22 11 ARG B N 1
ATOM 950 C CA . ARG B 1 11 ? 15.5 12.562 -0.686 1 32.22 11 ARG B CA 1
ATOM 951 C C . ARG B 1 11 ? 14.422 11.562 -1.11 1 32.22 11 ARG B C 1
ATOM 953 O O . ARG B 1 11 ? 14.727 10.539 -1.728 1 32.22 11 ARG B O 1
ATOM 960 N N . GLY B 1 12 ? 13.531 11.32 -0.335 1 38.75 12 GLY B N 1
ATOM 961 C CA . GLY B 1 12 ? 12.367 10.625 -0.875 1 38.75 12 GLY B CA 1
ATOM 962 C C . GLY B 1 12 ? 11.883 11.211 -2.184 1 38.75 12 GLY B C 1
ATOM 963 O O . GLY B 1 12 ? 12.18 12.367 -2.506 1 38.75 12 GLY B O 1
ATOM 964 N N . THR B 1 13 ? 11.82 10.469 -3.221 1 41.34 13 THR B N 1
ATOM 965 C CA . THR B 1 13 ? 11.383 10.922 -4.539 1 41.34 13 THR B CA 1
ATOM 966 C C . THR B 1 13 ? 10 11.57 -4.457 1 41.34 13 THR B C 1
ATOM 968 O O . THR B 1 13 ? 9.039 10.953 -3.996 1 41.34 13 THR B O 1
ATOM 971 N N . HIS B 1 14 ? 10.078 12.883 -4.398 1 46.12 14 HIS B N 1
ATOM 972 C CA . HIS B 1 14 ? 8.844 13.625 -4.633 1 46.12 14 HIS B CA 1
ATOM 973 C C . HIS B 1 14 ? 8.5 13.672 -6.117 1 46.12 14 HIS B C 1
ATOM 975 O O . HIS B 1 14 ? 9.391 13.82 -6.957 1 46.12 14 HIS B O 1
ATOM 981 N N . PHE B 1 15 ? 7.555 13.016 -6.516 1 48.97 15 PHE B N 1
ATOM 982 C CA . PHE B 1 15 ? 7.184 13.008 -7.926 1 48.97 15 PHE B CA 1
ATOM 983 C C . PHE B 1 15 ? 6.527 14.32 -8.32 1 48.97 15 PHE B C 1
ATOM 985 O O . PHE B 1 15 ? 5.648 14.82 -7.613 1 48.97 15 PHE B O 1
ATOM 992 N N . PRO B 1 16 ? 7.188 14.969 -9.203 1 46.66 16 PRO B N 1
ATOM 993 C CA . PRO B 1 16 ? 6.586 16.203 -9.711 1 46.66 16 PRO B CA 1
ATOM 994 C C . PRO B 1 16 ? 5.137 16.016 -10.156 1 46.66 16 PRO B C 1
ATOM 996 O O . PRO B 1 16 ? 4.719 14.898 -10.453 1 46.66 16 PRO B O 1
ATOM 999 N N . SER B 1 17 ? 4.266 17.047 -10.102 1 50.12 17 SER B N 1
ATOM 1000 C CA . SER B 1 17 ? 2.855 17.125 -10.461 1 50.12 17 SER B CA 1
ATOM 1001 C C . SER B 1 17 ? 2.604 16.516 -11.844 1 50.12 17 SER B C 1
ATOM 1003 O O . SER B 1 17 ? 1.563 15.898 -12.078 1 50.12 17 SER B O 1
ATOM 1005 N N . SER B 1 18 ? 3.508 16.641 -12.805 1 53.5 18 SER B N 1
ATOM 1006 C CA . SER B 1 18 ? 3.311 16.156 -14.164 1 53.5 18 SER B CA 1
ATOM 1007 C C . SER B 1 18 ? 3.623 14.672 -14.281 1 53.5 18 SER B C 1
ATOM 1009 O O . SER B 1 18 ? 3.338 14.047 -15.305 1 53.5 18 SER B O 1
ATOM 1011 N N . PHE B 1 19 ? 4.281 14.234 -13.352 1 60.38 19 PHE B N 1
ATOM 1012 C CA . PHE B 1 19 ? 4.715 12.844 -13.359 1 60.38 19 PHE B CA 1
ATOM 1013 C C . PHE B 1 19 ? 3.781 11.984 -12.516 1 60.38 19 PHE B C 1
ATOM 1015 O O . PHE B 1 19 ? 3.67 12.18 -11.305 1 60.38 19 PHE B O 1
ATOM 1022 N N . HIS B 1 20 ? 2.916 11.281 -13.367 1 72.56 20 HIS B N 1
ATOM 1023 C CA . HIS B 1 20 ? 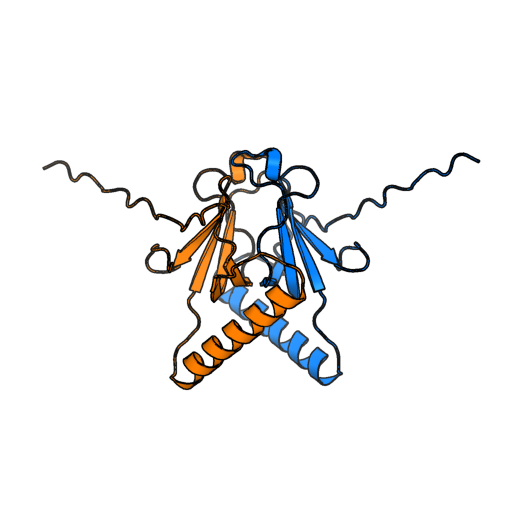1.942 10.43 -12.695 1 72.56 20 HIS B CA 1
ATOM 1024 C C . HIS B 1 20 ? 2.389 8.977 -12.695 1 72.56 20 HIS B C 1
ATOM 1026 O O . HIS B 1 20 ? 1.882 8.164 -13.477 1 72.56 20 HIS B O 1
ATOM 1032 N N . PRO B 1 21 ? 3.352 8.648 -12 1 80.69 21 PRO B N 1
ATOM 1033 C CA . PRO B 1 21 ? 3.76 7.238 -12.016 1 80.69 21 PRO B CA 1
ATOM 1034 C C . PRO B 1 21 ? 2.758 6.328 -11.305 1 80.69 21 PRO B C 1
ATOM 1036 O O . PRO B 1 21 ? 2.139 6.738 -10.32 1 80.69 21 PRO B O 1
ATOM 1039 N N . VAL B 1 22 ? 2.568 5.16 -11.883 1 85.88 22 VAL B N 1
ATOM 1040 C CA . VAL B 1 22 ? 1.871 4.102 -11.164 1 85.88 22 VAL B CA 1
ATOM 1041 C C . VAL B 1 22 ? 2.852 3.363 -10.258 1 85.88 22 VAL B C 1
ATOM 1043 O O . VAL B 1 22 ? 3.895 2.889 -10.711 1 85.88 22 VAL B O 1
ATOM 1046 N N . LEU B 1 23 ? 2.605 3.42 -9.016 1 88.62 23 LEU B N 1
ATOM 1047 C CA . LEU B 1 23 ? 3.4 2.748 -7.996 1 88.62 23 LEU B CA 1
ATOM 1048 C C . LEU B 1 23 ? 2.674 1.518 -7.461 1 88.62 23 LEU B C 1
ATOM 1050 O O . LEU B 1 23 ? 1.512 1.604 -7.059 1 88.62 23 LEU B O 1
ATOM 1054 N N . SER B 1 24 ? 3.357 0.375 -7.488 1 91.69 24 SER B N 1
ATOM 1055 C CA . SER B 1 24 ? 2.77 -0.849 -6.949 1 91.69 24 SER B CA 1
ATOM 1056 C C . SER B 1 24 ? 3.668 -1.472 -5.887 1 91.69 24 SER B C 1
ATOM 1058 O O . SER B 1 24 ? 4.887 -1.523 -6.051 1 91.69 24 SER B O 1
ATOM 1060 N N . PHE B 1 25 ? 3.107 -1.866 -4.797 1 92.38 25 PHE B N 1
ATOM 1061 C CA . PHE B 1 25 ? 3.814 -2.451 -3.662 1 92.38 25 PHE B CA 1
ATOM 1062 C C . PHE B 1 25 ? 2.873 -3.303 -2.818 1 92.38 25 PHE B C 1
ATOM 1064 O O . PHE B 1 25 ? 1.651 -3.209 -2.955 1 92.38 25 PHE B O 1
ATOM 1071 N N . VAL B 1 26 ? 3.461 -4.176 -2.023 1 90.62 26 VAL B N 1
ATOM 1072 C CA . VAL B 1 26 ? 2.711 -4.973 -1.056 1 90.62 26 VAL B CA 1
ATOM 1073 C C . VAL B 1 26 ? 3.1 -4.562 0.363 1 90.62 26 VAL B C 1
ATOM 1075 O O . VAL B 1 26 ? 4.262 -4.695 0.758 1 90.62 26 VAL B O 1
ATOM 1078 N N . CYS B 1 27 ? 2.162 -4.039 1.102 1 90.88 27 CYS B N 1
ATOM 1079 C CA . CYS B 1 27 ? 2.422 -3.68 2.49 1 90.88 27 CYS B CA 1
ATOM 1080 C C . CYS B 1 27 ? 2.162 -4.859 3.418 1 90.88 27 CYS B C 1
ATOM 1082 O O . CYS B 1 27 ? 1.178 -5.582 3.25 1 90.88 27 CYS B O 1
ATOM 1084 N N . PHE B 1 28 ? 3.088 -5.066 4.484 1 83.25 28 PHE B N 1
ATOM 1085 C CA . PHE B 1 28 ? 2.926 -6.234 5.344 1 83.25 28 PHE B CA 1
ATOM 1086 C C . PHE B 1 28 ? 3.066 -5.855 6.812 1 83.25 28 PHE B C 1
ATOM 1088 O O . PHE B 1 28 ? 2.852 -6.684 7.695 1 83.25 28 PHE B O 1
ATOM 1095 N N . GLN B 1 29 ? 3.457 -4.648 7.086 1 76.31 29 GLN B N 1
ATOM 1096 C CA . GLN B 1 29 ? 3.525 -4.195 8.477 1 76.31 29 GLN B CA 1
ATOM 1097 C C . GLN B 1 29 ? 2.65 -2.963 8.695 1 76.31 29 GLN B C 1
ATOM 1099 O O . GLN B 1 29 ? 2.568 -2.09 7.828 1 76.31 29 GLN B O 1
ATOM 1104 N N . GLY B 1 30 ? 2.002 -3 9.805 1 74.19 30 GLY B N 1
ATOM 1105 C CA . GLY B 1 30 ? 1.176 -1.861 10.172 1 74.19 30 GLY B CA 1
ATOM 1106 C C . GLY B 1 30 ? 1.962 -0.572 10.305 1 74.19 30 GLY B C 1
ATOM 1107 O O . GLY B 1 30 ? 3.193 -0.578 10.234 1 74.19 30 GLY B O 1
ATOM 1108 N N . ALA B 1 31 ? 1.212 0.472 10.492 1 73.62 31 ALA B N 1
ATOM 1109 C CA . ALA B 1 31 ? 1.788 1.811 10.594 1 73.62 31 ALA B CA 1
ATOM 1110 C C . ALA B 1 31 ? 2.785 1.895 11.742 1 73.62 31 ALA B C 1
ATOM 1112 O O . ALA B 1 31 ? 2.551 1.338 12.82 1 73.62 31 ALA B O 1
ATOM 1113 N N . THR B 1 32 ? 3.936 2.414 11.305 1 76.5 32 THR B N 1
ATOM 1114 C CA . THR B 1 32 ? 4.895 2.799 12.336 1 76.5 32 THR B CA 1
ATOM 1115 C C . THR B 1 32 ? 4.953 4.316 12.477 1 76.5 32 THR B C 1
ATOM 1117 O O . THR B 1 32 ? 4.742 5.047 11.508 1 76.5 32 THR B O 1
ATOM 1120 N N . GLY B 1 33 ? 4.992 4.754 13.766 1 75.56 33 GLY B N 1
ATOM 1121 C CA . GLY B 1 33 ? 4.953 6.168 14.094 1 75.56 33 GLY B CA 1
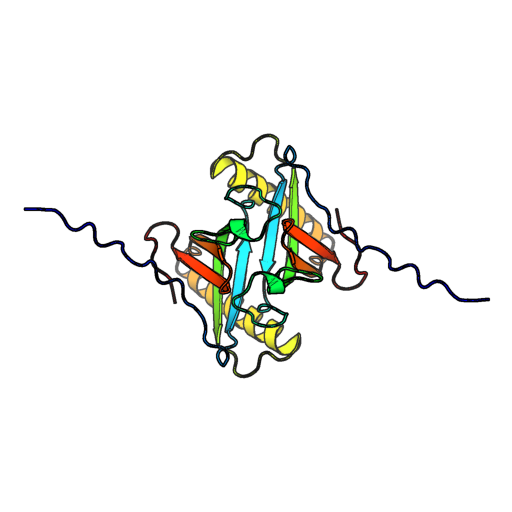ATOM 1122 C C . GLY B 1 33 ? 3.998 6.488 15.227 1 75.56 33 GLY B C 1
ATOM 1123 O O . GLY B 1 33 ? 3.207 5.641 15.641 1 75.56 33 GLY B O 1
ATOM 1124 N N . THR B 1 34 ? 4.035 7.625 15.719 1 74.56 34 THR B N 1
ATOM 1125 C CA . THR B 1 34 ? 3.232 8.008 16.875 1 74.56 34 THR B CA 1
ATOM 1126 C C . THR B 1 34 ? 1.771 8.203 16.469 1 74.56 34 THR B C 1
ATOM 1128 O O . THR B 1 34 ? 1.469 8.984 15.57 1 74.56 34 THR B O 1
ATOM 1131 N N . PRO B 1 35 ? 0.955 7.281 17.078 1 73.69 35 PRO B N 1
ATOM 1132 C CA . PRO B 1 35 ? -0.466 7.492 16.797 1 73.69 35 PRO B CA 1
ATOM 1133 C C . PRO B 1 35 ? -0.947 8.883 17.203 1 73.69 35 PRO B C 1
ATOM 1135 O O . PRO B 1 35 ? -0.512 9.414 18.234 1 73.69 35 PRO B O 1
ATOM 1138 N N . SER B 1 36 ? -1.428 9.586 16.266 1 80.06 36 SER B N 1
ATOM 1139 C CA . SER B 1 36 ? -1.965 10.922 16.516 1 80.06 36 SER B CA 1
ATOM 1140 C C . SER B 1 36 ? -3.168 11.203 15.617 1 80.06 36 SER B C 1
ATOM 1142 O O . SER B 1 36 ? -3.246 10.695 14.5 1 80.06 36 SER B O 1
ATOM 1144 N N . HIS B 1 37 ? -4.074 11.883 16.219 1 81.62 37 HIS B N 1
ATOM 1145 C CA . HIS B 1 37 ? -5.23 12.305 15.43 1 81.62 37 HIS B CA 1
ATOM 1146 C C . HIS B 1 37 ? -5.031 13.695 14.844 1 81.62 37 HIS B C 1
ATOM 1148 O O . HIS B 1 37 ? -6 14.375 14.5 1 81.62 37 HIS B O 1
ATOM 1154 N N . THR B 1 38 ? -3.746 13.992 14.891 1 86.88 38 THR B N 1
ATOM 1155 C CA . THR B 1 38 ? -3.441 15.312 14.352 1 86.88 38 THR B CA 1
ATOM 1156 C C . THR B 1 38 ? -2.525 15.203 13.133 1 86.88 38 THR B C 1
ATOM 1158 O O . THR B 1 38 ? -1.936 14.148 12.891 1 86.88 38 THR B O 1
ATOM 1161 N N . ALA B 1 39 ? -2.473 16.328 12.508 1 88.56 39 ALA B N 1
ATOM 1162 C CA . ALA B 1 39 ? -1.662 16.406 11.297 1 88.56 39 ALA B CA 1
ATOM 1163 C C . ALA B 1 39 ? -0.178 16.25 11.617 1 88.56 39 ALA B C 1
ATOM 1165 O O . ALA B 1 39 ? 0.635 16.016 10.727 1 88.56 39 ALA B O 1
ATOM 1166 N N . SER B 1 40 ? 0.149 16.422 12.859 1 89.94 40 SER B N 1
ATOM 1167 C CA . SER B 1 40 ? 1.548 16.359 13.273 1 89.94 40 SER B CA 1
ATOM 1168 C C . SER B 1 40 ? 2.156 14.992 12.961 1 89.94 40 SER B C 1
ATOM 1170 O O . SER B 1 40 ? 3.367 14.875 12.766 1 89.94 40 SER B O 1
ATOM 1172 N N . ARG B 1 41 ? 1.327 13.977 12.805 1 90.25 41 ARG B N 1
ATOM 1173 C CA . ARG B 1 41 ? 1.848 12.633 12.57 1 90.25 41 ARG B CA 1
ATOM 1174 C C . ARG B 1 41 ? 2.438 12.508 11.172 1 90.25 41 ARG B C 1
ATOM 1176 O O . ARG B 1 41 ? 3.18 11.57 10.891 1 90.25 41 ARG B O 1
ATOM 1183 N N . PHE B 1 42 ? 2.102 13.469 10.391 1 91.56 42 PHE B N 1
ATOM 1184 C CA . PHE B 1 42 ? 2.586 13.406 9.016 1 91.56 42 PHE B CA 1
ATOM 1185 C C . PHE B 1 42 ? 3.814 14.289 8.828 1 91.56 42 PHE B C 1
ATOM 1187 O O . PHE B 1 42 ? 4.273 14.492 7.707 1 91.56 42 PHE B O 1
ATOM 1194 N N . HIS B 1 43 ? 4.32 14.883 9.969 1 90.12 43 HIS B N 1
ATOM 1195 C CA . HIS B 1 43 ? 5.547 15.664 9.914 1 90.12 43 HIS B CA 1
ATOM 1196 C C . HIS B 1 43 ? 6.773 14.789 10.156 1 90.12 43 HIS B C 1
ATOM 1198 O O . HIS B 1 43 ? 6.668 13.711 10.734 1 90.12 43 HIS B O 1
ATOM 1204 N N . GLY B 1 44 ? 7.961 15.242 9.617 1 88.31 44 GLY B N 1
ATOM 1205 C CA . GLY B 1 44 ? 9.172 14.469 9.828 1 88.31 44 GLY B CA 1
ATOM 1206 C C . GLY B 1 44 ? 9.195 13.172 9.047 1 88.31 44 GLY B C 1
ATOM 1207 O O . GLY B 1 44 ? 9.133 13.18 7.812 1 88.31 44 GLY B O 1
ATOM 1208 N N . ASN B 1 45 ? 9.195 11.992 9.781 1 88.12 45 ASN B N 1
ATOM 1209 C CA . ASN B 1 45 ? 9.227 10.68 9.148 1 88.12 45 ASN B CA 1
ATOM 1210 C C . ASN B 1 45 ? 7.832 10.227 8.719 1 88.12 45 ASN B C 1
ATOM 1212 O O . ASN B 1 45 ? 7.691 9.266 7.969 1 88.12 45 ASN B O 1
ATOM 1216 N N . GLY B 1 46 ? 6.887 11.023 9.312 1 90.38 46 GLY B N 1
ATOM 1217 C CA . GLY B 1 46 ? 5.52 10.695 8.953 1 90.38 46 GLY B CA 1
ATOM 1218 C C . GLY B 1 46 ? 5.07 9.344 9.469 1 90.38 46 GLY B C 1
ATOM 1219 O O . GLY B 1 46 ? 5.582 8.859 10.477 1 90.38 46 GLY B O 1
ATOM 1220 N N . VAL B 1 47 ? 4.055 8.828 8.859 1 89.25 47 VAL B N 1
ATOM 1221 C CA . VAL B 1 47 ? 3.576 7.473 9.094 1 89.25 47 VAL B CA 1
ATOM 1222 C C . VAL B 1 47 ? 4.27 6.508 8.133 1 89.25 47 VAL B C 1
ATOM 1224 O O . VAL B 1 47 ? 4.309 6.746 6.922 1 89.25 47 VAL B O 1
ATOM 1227 N N . ARG B 1 48 ? 4.816 5.453 8.672 1 90.94 48 ARG B N 1
ATOM 1228 C CA . ARG B 1 48 ? 5.621 4.566 7.836 1 90.94 48 ARG B CA 1
ATOM 1229 C C . ARG B 1 48 ? 5.047 3.154 7.824 1 90.94 48 ARG B C 1
ATOM 1231 O O . ARG B 1 48 ? 4.523 2.682 8.836 1 90.94 48 ARG B O 1
ATOM 1238 N N . TYR B 1 49 ? 5.227 2.533 6.703 1 90.75 49 TYR B N 1
ATOM 1239 C CA . TYR B 1 49 ? 4.875 1.133 6.5 1 90.75 49 TYR B CA 1
ATOM 1240 C C . TYR B 1 49 ? 6.027 0.364 5.871 1 90.75 49 TYR B C 1
ATOM 1242 O O . TYR B 1 49 ? 6.766 0.905 5.043 1 90.75 49 TYR B O 1
ATOM 1250 N N . LYS B 1 50 ? 6.125 -0.859 6.277 1 90.88 50 LYS B N 1
ATOM 1251 C CA . LYS B 1 50 ? 7.043 -1.733 5.551 1 90.88 50 LYS B CA 1
ATOM 1252 C C . LYS B 1 50 ? 6.359 -2.371 4.344 1 90.88 50 LYS B C 1
ATOM 1254 O O . LYS B 1 50 ? 5.203 -2.787 4.43 1 90.88 50 LYS B O 1
ATOM 1259 N N . ALA B 1 51 ? 7.117 -2.432 3.283 1 93.38 51 ALA B N 1
ATOM 1260 C CA . ALA B 1 51 ? 6.555 -2.967 2.047 1 93.38 51 ALA B CA 1
ATOM 1261 C C . ALA B 1 51 ? 7.633 -3.623 1.189 1 93.38 51 ALA B C 1
ATOM 1263 O O . ALA B 1 51 ? 8.828 -3.455 1.446 1 93.38 51 ALA B O 1
ATOM 1264 N N . LYS B 1 52 ? 7.156 -4.441 0.361 1 92.88 52 LYS B N 1
ATOM 1265 C CA . LYS B 1 52 ? 7.973 -4.922 -0.752 1 92.88 52 LYS B CA 1
ATOM 1266 C C . LYS B 1 52 ? 7.566 -4.25 -2.061 1 92.88 52 LYS B C 1
ATOM 1268 O O . LYS B 1 52 ? 6.391 -4.254 -2.432 1 92.88 52 LYS B O 1
ATOM 1273 N N . LEU B 1 53 ? 8.555 -3.705 -2.742 1 95.44 53 LEU B N 1
ATOM 1274 C CA . LEU B 1 53 ? 8.305 -2.953 -3.965 1 95.44 53 LEU B CA 1
ATOM 1275 C C . LEU B 1 53 ? 8.078 -3.893 -5.145 1 95.44 53 LEU B C 1
ATOM 1277 O O . LEU B 1 53 ? 8.859 -4.824 -5.355 1 95.44 53 LEU B O 1
ATOM 1281 N N . ILE B 1 54 ? 7.016 -3.67 -5.859 1 94.38 54 ILE B N 1
ATOM 1282 C CA . ILE B 1 54 ? 6.793 -4.355 -7.125 1 94.38 54 ILE B CA 1
ATOM 1283 C C . ILE B 1 54 ? 7.453 -3.57 -8.258 1 94.38 54 ILE B C 1
ATOM 1285 O O . ILE B 1 54 ? 8.109 -4.152 -9.125 1 94.38 54 ILE B O 1
ATOM 1289 N N . GLY B 1 55 ? 7.074 -2.248 -8.211 1 93.69 55 GLY B N 1
ATOM 1290 C CA . GLY B 1 55 ? 7.754 -1.395 -9.172 1 93.69 55 GLY B CA 1
ATOM 1291 C C . GLY B 1 55 ? 7.043 -0.076 -9.406 1 93.69 55 GLY B C 1
ATOM 1292 O O . GLY B 1 55 ? 6.035 0.216 -8.758 1 93.69 55 GLY B O 1
ATOM 1293 N N . MET B 1 56 ? 7.703 0.734 -10.281 1 92.44 56 MET B N 1
ATOM 1294 C CA . MET B 1 56 ? 7.156 2.027 -10.68 1 92.44 56 MET B CA 1
ATOM 1295 C C . MET B 1 56 ? 7.129 2.162 -12.195 1 92.44 56 MET B C 1
ATOM 1297 O O . MET B 1 56 ? 8.086 1.786 -12.875 1 92.44 56 MET B O 1
ATOM 1301 N N . ASP B 1 57 ? 5.93 2.574 -12.688 1 90.88 57 ASP B N 1
ATOM 1302 C CA . ASP B 1 57 ? 5.742 2.754 -14.125 1 90.88 57 ASP B CA 1
ATOM 1303 C C . ASP B 1 57 ? 5.297 4.18 -14.445 1 90.88 57 ASP B C 1
ATOM 1305 O O . ASP B 1 57 ? 4.176 4.574 -14.125 1 90.88 57 ASP B O 1
ATOM 1309 N N . PRO B 1 58 ? 6.258 4.984 -15.078 1 85.62 58 PRO B N 1
ATOM 1310 C CA . PRO B 1 58 ? 5.805 6.309 -15.508 1 85.62 58 PRO B CA 1
ATOM 1311 C C . PRO B 1 58 ? 4.73 6.234 -16.594 1 85.62 58 PRO B C 1
ATOM 1313 O O . PRO B 1 58 ? 4.887 5.496 -17.578 1 85.62 58 PRO B O 1
ATOM 1316 N N . VAL B 1 59 ? 3.611 6.855 -16.234 1 84.5 59 VAL B N 1
ATOM 1317 C CA . VAL B 1 59 ? 2.533 6.84 -17.219 1 84.5 59 VAL B CA 1
ATOM 1318 C C . VAL B 1 59 ? 2.23 8.266 -17.688 1 84.5 59 VAL B C 1
ATOM 1320 O O . VAL B 1 59 ? 2.371 9.219 -16.906 1 84.5 59 VAL B O 1
ATOM 1323 N N . PRO B 1 60 ? 2.006 8.383 -18.969 1 74.62 60 PRO B N 1
ATOM 1324 C CA . PRO B 1 60 ? 1.82 9.727 -19.516 1 74.62 60 PRO B CA 1
ATOM 1325 C C . PRO B 1 60 ? 0.625 10.453 -18.906 1 74.62 60 PRO B C 1
ATOM 1327 O O . PRO B 1 60 ? 0.687 11.664 -18.688 1 74.62 60 PRO B O 1
ATOM 1330 N N . GLU B 1 61 ? -0.597 9.82 -18.75 1 68.88 61 GLU B N 1
ATOM 1331 C CA . GLU B 1 61 ? -1.773 10.438 -18.156 1 68.88 61 GLU B CA 1
ATOM 1332 C C . GLU B 1 61 ? -2.445 9.492 -17.156 1 68.88 61 GLU B C 1
ATOM 1334 O O . GLU B 1 61 ? -2.531 8.289 -17.406 1 68.88 61 GLU B O 1
ATOM 1339 N N . PRO B 1 62 ? -2.445 9.992 -15.859 1 61.25 62 PRO B N 1
ATOM 1340 C CA . PRO B 1 62 ? -3.143 9.18 -14.859 1 61.25 62 PRO B CA 1
ATOM 1341 C C . PRO B 1 62 ? -4.586 8.867 -15.25 1 61.25 62 PRO B C 1
ATOM 1343 O O . PRO B 1 62 ? -5.508 9.578 -14.836 1 61.25 62 PRO B O 1
ATOM 1346 N N . G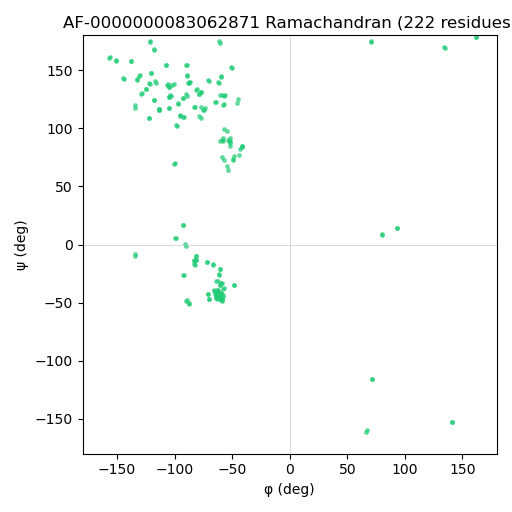LN B 1 63 ? -4.711 8.016 -16.359 1 64.12 63 GLN B N 1
ATOM 1347 C CA . GLN B 1 63 ? -6.133 7.953 -16.688 1 64.12 63 GLN B CA 1
ATOM 1348 C C . GLN B 1 63 ? -6.688 6.551 -16.438 1 64.12 63 GLN B C 1
ATOM 1350 O O . GLN B 1 63 ? -6.188 5.578 -17.016 1 64.12 63 GLN B O 1
ATOM 1355 N N . GLY B 1 64 ? -7.566 6.402 -15.547 1 74.62 64 GLY B N 1
ATOM 1356 C CA . GLY B 1 64 ? -8.625 5.41 -15.406 1 74.62 64 GLY B CA 1
ATOM 1357 C C . GLY B 1 64 ? -8.102 4.027 -15.078 1 74.62 64 GLY B C 1
ATOM 1358 O O . GLY B 1 64 ? -6.887 3.82 -14.984 1 74.62 64 GLY B O 1
ATOM 1359 N N . ASP B 1 65 ? -8.875 3.123 -14.844 1 81.25 65 ASP B N 1
ATOM 1360 C CA . ASP B 1 65 ? -8.641 1.75 -14.406 1 81.25 65 ASP B CA 1
ATOM 1361 C C . ASP B 1 65 ? -7.863 0.965 -15.461 1 81.25 65 ASP B C 1
ATOM 1363 O O . ASP B 1 65 ? -7.008 0.143 -15.125 1 81.25 65 ASP B O 1
ATOM 1367 N N . LYS B 1 66 ? -8.102 1.349 -16.688 1 84.56 66 LYS B N 1
ATOM 1368 C CA . LYS B 1 66 ? -7.445 0.609 -17.75 1 84.56 66 LYS B CA 1
ATOM 1369 C C . LYS B 1 66 ? -5.945 0.888 -17.781 1 84.56 66 LYS B C 1
ATOM 1371 O O . LYS B 1 66 ? -5.141 -0.034 -17.922 1 84.56 66 LYS B O 1
ATOM 1376 N N . MET B 1 67 ? -5.602 2.146 -17.609 1 86.44 67 MET B N 1
ATOM 1377 C CA . MET B 1 67 ? -4.191 2.521 -17.562 1 86.44 67 MET B CA 1
ATOM 1378 C C . MET B 1 67 ? -3.498 1.876 -16.375 1 86.44 67 MET B C 1
ATOM 1380 O O . MET B 1 67 ? -2.414 1.309 -16.5 1 86.44 67 MET B O 1
ATOM 1384 N N . CYS B 1 68 ? -4.117 1.944 -15.203 1 87.44 68 CYS B N 1
ATOM 1385 C CA . CYS B 1 68 ? -3.545 1.374 -13.984 1 87.44 68 CYS B CA 1
ATOM 1386 C C . CYS B 1 68 ? -3.35 -0.131 -14.133 1 87.44 68 CYS B C 1
ATOM 1388 O O . CYS B 1 68 ? -2.318 -0.669 -13.719 1 87.44 68 CYS B O 1
ATOM 1390 N N . TRP B 1 69 ? -4.289 -0.668 -14.844 1 84.94 69 TRP B N 1
ATOM 1391 C CA . TRP B 1 69 ? -4.207 -2.109 -15.047 1 84.94 69 TRP B CA 1
ATOM 1392 C C . TRP B 1 69 ? -3.039 -2.463 -15.961 1 84.94 69 TRP B C 1
ATOM 1394 O O . TRP B 1 69 ? -2.248 -3.357 -15.656 1 84.94 69 TRP B O 1
ATOM 1404 N N . SER B 1 70 ? -2.939 -1.753 -17.047 1 89.69 70 SER B N 1
ATOM 1405 C CA . SER B 1 7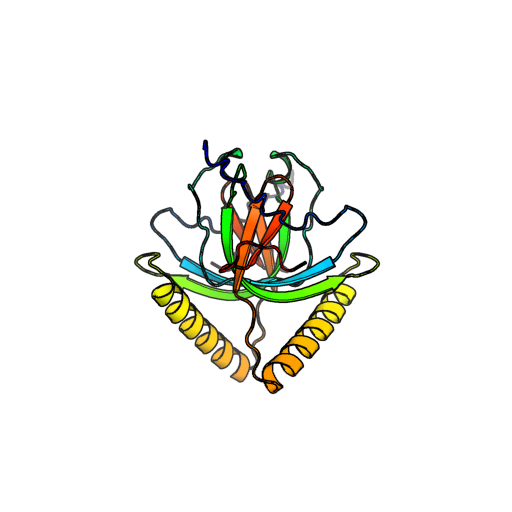0 ? -1.841 -1.99 -17.969 1 89.69 70 SER B CA 1
ATOM 1406 C C . SER B 1 70 ? -0.489 -1.821 -17.297 1 89.69 70 SER B C 1
ATOM 1408 O O . SER B 1 70 ? 0.425 -2.621 -17.5 1 89.69 70 SER B O 1
ATOM 1410 N N . SER B 1 71 ? -0.373 -0.83 -16.531 1 91.25 71 SER B N 1
ATOM 1411 C CA . SER B 1 71 ? 0.863 -0.568 -15.805 1 91.25 71 SER B CA 1
ATOM 1412 C C . SER B 1 71 ? 1.165 -1.684 -14.812 1 91.25 71 SER B C 1
ATOM 1414 O O . SER B 1 71 ? 2.303 -2.15 -14.719 1 91.25 71 SER B O 1
ATOM 1416 N N . MET B 1 72 ? 0.191 -2.145 -14.164 1 89.12 72 MET B N 1
ATOM 1417 C CA . MET B 1 72 ? 0.356 -3.223 -13.188 1 89.12 72 MET B CA 1
ATOM 1418 C C . MET B 1 72 ? 0.826 -4.504 -13.875 1 89.12 72 MET B C 1
ATOM 1420 O O . MET B 1 72 ? 1.71 -5.191 -13.359 1 89.12 72 MET B O 1
ATOM 1424 N N . MET B 1 73 ? 0.223 -4.711 -15.016 1 91.88 73 MET B N 1
ATOM 1425 C CA . MET B 1 73 ? 0.618 -5.906 -15.758 1 91.88 73 MET B CA 1
ATOM 1426 C C . MET B 1 73 ? 2.078 -5.816 -16.188 1 91.88 73 MET B C 1
ATOM 1428 O O . MET B 1 73 ? 2.82 -6.793 -16.094 1 91.88 73 MET B O 1
ATOM 1432 N N . LYS B 1 74 ? 2.361 -4.668 -16.641 1 95.38 74 LYS B N 1
ATOM 1433 C CA . LYS B 1 74 ? 3.75 -4.422 -17.016 1 95.38 74 LYS B CA 1
ATOM 1434 C C . LYS B 1 74 ? 4.688 -4.637 -15.836 1 95.38 74 LYS B C 1
ATOM 1436 O O . LYS B 1 74 ? 5.684 -5.359 -15.953 1 95.38 74 LYS B O 1
ATOM 1441 N N . LEU B 1 75 ? 4.41 -4.117 -14.766 1 95.81 75 LEU B N 1
ATOM 1442 C CA . LEU B 1 75 ? 5.238 -4.215 -13.57 1 95.81 75 LEU B CA 1
ATOM 1443 C C . LEU B 1 75 ? 5.328 -5.656 -13.086 1 95.81 75 LEU B C 1
ATOM 1445 O O . LEU B 1 75 ? 6.406 -6.129 -12.711 1 95.81 75 LEU B O 1
ATOM 1449 N N . LYS B 1 76 ? 4.207 -6.277 -13.07 1 93.38 76 LYS B N 1
ATOM 1450 C CA . LYS B 1 76 ? 4.199 -7.68 -12.664 1 93.38 76 LYS B CA 1
ATOM 1451 C C . LYS B 1 76 ? 5.082 -8.516 -13.586 1 93.38 76 LYS B C 1
ATOM 1453 O O . LYS B 1 76 ? 5.793 -9.414 -13.125 1 93.38 76 LYS B O 1
ATOM 1458 N N . GLY B 1 77 ? 4.996 -8.234 -14.852 1 96.81 77 GLY B N 1
ATOM 1459 C CA . GLY B 1 77 ? 5.871 -8.906 -15.789 1 96.81 77 GLY B CA 1
ATOM 1460 C C . GLY B 1 77 ? 7.344 -8.688 -15.5 1 96.81 77 GLY B C 1
ATOM 1461 O O . GLY B 1 77 ? 8.141 -9.625 -15.523 1 96.81 77 GLY B O 1
ATOM 1462 N N . CYS B 1 78 ? 7.719 -7.531 -15.281 1 96.69 78 CYS B N 1
ATOM 1463 C CA . CYS B 1 78 ? 9.102 -7.195 -14.953 1 96.69 78 CYS B CA 1
ATOM 1464 C C . CYS B 1 78 ? 9.539 -7.891 -13.672 1 96.69 78 CYS B C 1
ATOM 1466 O O . CYS B 1 78 ? 10.656 -8.422 -13.602 1 96.69 78 CYS B O 1
ATOM 1468 N N . GLU B 1 79 ? 8.727 -7.855 -12.734 1 96.12 79 GLU B N 1
ATOM 1469 C CA . GLU B 1 79 ? 9.008 -8.516 -11.461 1 96.12 79 GLU B CA 1
ATOM 1470 C C . GLU B 1 79 ? 9.195 -10.023 -11.648 1 96.12 79 GLU B C 1
ATOM 1472 O O . GLU B 1 79 ? 10.117 -10.617 -11.094 1 96.12 79 GLU B O 1
ATOM 1477 N N . ALA B 1 80 ? 8.344 -10.641 -12.43 1 95.94 80 ALA B N 1
ATOM 1478 C CA . ALA B 1 80 ? 8.445 -12.07 -12.711 1 95.94 80 ALA B CA 1
ATOM 1479 C C . ALA B 1 80 ? 9.773 -12.391 -13.398 1 95.94 80 ALA B C 1
ATOM 1481 O O . ALA B 1 80 ? 10.414 -13.398 -13.078 1 95.94 80 ALA B O 1
ATOM 1482 N N . ALA B 1 81 ? 10.125 -11.586 -14.312 1 97.56 81 ALA B N 1
ATOM 1483 C CA . ALA B 1 81 ? 11.391 -11.781 -15.008 1 97.56 81 ALA B CA 1
ATOM 1484 C C . ALA B 1 81 ? 12.57 -11.68 -14.039 1 97.56 81 ALA B C 1
ATOM 1486 O O . ALA B 1 81 ? 13.516 -12.461 -14.117 1 97.56 81 ALA B O 1
ATOM 1487 N N . ALA B 1 82 ? 12.508 -10.727 -13.164 1 97 82 ALA B N 1
ATOM 1488 C CA . ALA B 1 82 ? 13.555 -10.555 -12.156 1 97 82 ALA B CA 1
ATOM 1489 C C . ALA B 1 82 ? 13.633 -11.773 -11.234 1 97 82 ALA B C 1
ATOM 1491 O O . ALA B 1 82 ? 14.727 -12.25 -10.922 1 97 82 ALA B O 1
ATOM 1492 N N . ARG B 1 83 ? 12.562 -12.305 -10.891 1 96.12 83 ARG B N 1
ATOM 1493 C CA . ARG B 1 83 ? 12.492 -13.461 -10.008 1 96.12 83 ARG B CA 1
ATOM 1494 C C . ARG B 1 83 ? 13.117 -14.688 -10.664 1 96.12 83 ARG B C 1
ATOM 1496 O O . ARG B 1 83 ? 13.805 -15.469 -10.008 1 96.12 83 ARG B O 1
ATOM 1503 N N . LYS B 1 84 ? 12.883 -14.82 -11.875 1 97.38 84 LYS B N 1
ATOM 1504 C CA . LYS B 1 84 ? 13.461 -15.93 -12.633 1 97.38 84 LYS B CA 1
ATOM 1505 C C . LYS B 1 84 ? 14.984 -15.859 -12.625 1 97.38 84 LYS B C 1
ATOM 1507 O O . LYS B 1 84 ? 15.664 -16.891 -12.773 1 97.38 84 LYS B O 1
ATOM 1512 N N . GLN B 1 85 ? 15.555 -14.711 -12.461 1 97.56 85 GLN B N 1
ATOM 1513 C CA . GLN B 1 85 ? 17 -14.508 -12.422 1 97.56 85 GLN B CA 1
ATOM 1514 C C . GLN B 1 85 ? 17.531 -14.602 -10.992 1 97.56 85 GLN B C 1
ATOM 1516 O O . GLN B 1 85 ? 18.703 -14.32 -10.742 1 97.56 85 GLN B O 1
ATOM 1521 N N . GLY B 1 86 ? 16.656 -14.844 -10.039 1 96.19 86 GLY B N 1
ATOM 1522 C CA . GLY B 1 86 ? 17.047 -15.039 -8.656 1 96.19 86 GLY B CA 1
ATOM 1523 C C . GLY B 1 86 ? 17.016 -13.766 -7.836 1 96.19 86 GLY B C 1
ATOM 1524 O O . GLY B 1 86 ? 17.531 -13.719 -6.719 1 96.19 86 GLY B O 1
ATOM 1525 N N . LYS B 1 87 ? 16.391 -12.781 -8.375 1 96.31 87 LYS B N 1
ATOM 1526 C CA . LYS B 1 87 ? 16.281 -11.516 -7.656 1 96.31 87 LYS B CA 1
ATOM 1527 C C . LYS B 1 87 ? 15.039 -11.484 -6.773 1 96.31 87 LYS B C 1
ATOM 1529 O O . LYS B 1 87 ? 14 -12.023 -7.148 1 96.31 87 LYS B O 1
ATOM 1534 N N . HIS B 1 88 ? 15.227 -10.797 -5.629 1 95.12 88 HIS B N 1
ATOM 1535 C CA . HIS B 1 88 ? 14.102 -10.656 -4.711 1 95.12 88 HIS B CA 1
ATOM 1536 C C . HIS B 1 88 ? 13.555 -9.234 -4.715 1 95.12 88 HIS B C 1
ATOM 1538 O O . HIS B 1 88 ? 14.273 -8.289 -5.055 1 95.12 88 HIS B O 1
ATOM 1544 N N . LYS B 1 89 ? 12.281 -9.109 -4.363 1 94.81 89 LYS B N 1
ATOM 1545 C CA . LYS B 1 89 ? 11.688 -7.773 -4.262 1 94.81 89 LYS B CA 1
ATOM 1546 C C . LYS B 1 89 ? 12.43 -6.926 -3.234 1 94.81 89 LYS B C 1
ATOM 1548 O O . LYS B 1 89 ? 12.891 -7.438 -2.209 1 94.81 89 LYS B O 1
ATOM 1553 N N . GLN B 1 90 ? 12.516 -5.723 -3.535 1 95 90 GLN B N 1
ATOM 1554 C CA . GLN B 1 90 ? 13.188 -4.781 -2.643 1 95 90 GLN B CA 1
ATOM 1555 C C . GLN B 1 90 ? 12.297 -4.426 -1.453 1 95 90 GLN B C 1
ATOM 1557 O O . GLN B 1 90 ? 11.117 -4.121 -1.621 1 95 90 GLN B O 1
ATOM 1562 N N . ARG B 1 91 ? 12.891 -4.516 -0.315 1 94.62 91 ARG B N 1
ATOM 1563 C CA . ARG B 1 91 ? 12.203 -4.023 0.874 1 94.62 91 ARG B CA 1
ATOM 1564 C C . ARG B 1 91 ? 12.336 -2.512 1 1 94.62 91 ARG B C 1
ATOM 1566 O O . ARG B 1 91 ? 13.438 -1.968 0.856 1 94.62 91 ARG B O 1
ATOM 1573 N N . VAL B 1 92 ? 11.172 -1.885 1.283 1 96.19 92 VAL B N 1
ATOM 1574 C CA . VAL B 1 92 ? 11.18 -0.427 1.337 1 96.19 92 VAL B CA 1
ATOM 1575 C C . VAL B 1 92 ? 10.344 0.055 2.52 1 96.19 92 VAL B C 1
ATOM 1577 O O . VAL B 1 92 ? 9.5 -0.682 3.029 1 96.19 92 VAL B O 1
ATOM 1580 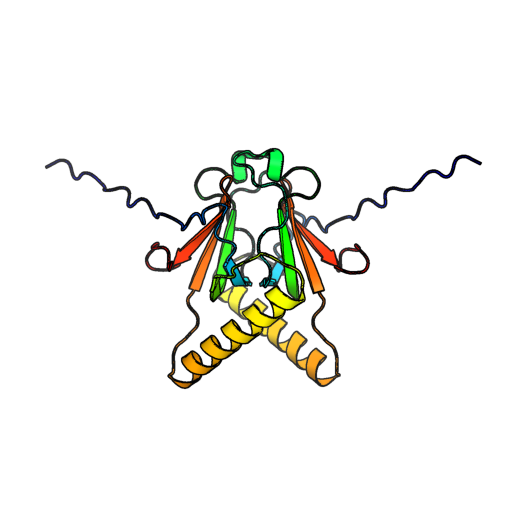N N . TRP B 1 93 ? 10.648 1.282 2.941 1 93.62 93 TRP B N 1
ATOM 1581 C CA . TRP B 1 93 ? 9.727 2.076 3.752 1 93.62 93 TRP B CA 1
ATOM 1582 C C . TRP B 1 93 ? 8.859 2.965 2.873 1 93.62 93 TRP B C 1
ATOM 1584 O O . TRP B 1 93 ? 9.359 3.68 2.004 1 93.62 93 TRP B O 1
ATOM 1594 N N . LEU B 1 94 ? 7.582 2.783 3.119 1 92.56 94 LEU B N 1
ATOM 1595 C CA . LEU B 1 94 ? 6.645 3.766 2.586 1 92.56 94 LEU B CA 1
ATOM 1596 C C . LEU B 1 94 ? 6.316 4.828 3.631 1 92.56 94 LEU B C 1
ATOM 1598 O O . LEU B 1 94 ? 5.715 4.523 4.664 1 92.56 94 LEU B O 1
ATOM 1602 N N . LYS B 1 95 ? 6.77 6.047 3.424 1 91.19 95 LYS B N 1
ATOM 1603 C CA . LYS B 1 95 ? 6.551 7.137 4.375 1 91.19 95 LYS B CA 1
ATOM 1604 C C . LYS B 1 95 ? 5.484 8.102 3.869 1 91.19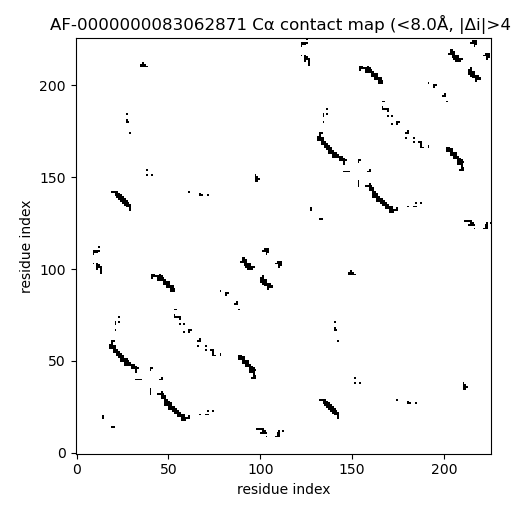 95 LYS B C 1
ATOM 1606 O O . LYS B 1 95 ? 5.645 8.711 2.811 1 91.19 95 LYS B O 1
ATOM 1611 N N . VAL B 1 96 ? 4.422 8.188 4.621 1 90.75 96 VAL B N 1
ATOM 1612 C CA . VAL B 1 96 ? 3.371 9.141 4.293 1 90.75 96 VAL B CA 1
ATOM 1613 C C . VAL B 1 96 ? 3.615 10.453 5.039 1 90.75 96 VAL B C 1
ATOM 1615 O O . VAL B 1 96 ? 3.484 10.516 6.262 1 90.75 96 VAL B O 1
ATOM 1618 N N . VAL B 1 97 ? 3.984 11.438 4.234 1 90.38 97 VAL B N 1
ATOM 1619 C CA . VAL B 1 97 ? 4.254 12.758 4.801 1 90.38 97 VAL B CA 1
ATOM 1620 C C . VAL B 1 97 ? 3.33 13.789 4.164 1 90.38 97 VAL B C 1
ATOM 1622 O O . VAL B 1 97 ? 2.572 13.469 3.244 1 90.38 97 VAL B O 1
ATOM 1625 N N . LEU B 1 98 ? 3.396 14.961 4.668 1 87.62 98 LEU B N 1
ATOM 1626 C CA . LEU B 1 98 ? 2.518 16.016 4.18 1 87.62 98 LEU B CA 1
ATOM 1627 C C . LEU B 1 98 ? 2.693 16.219 2.678 1 87.62 98 LEU B C 1
ATOM 1629 O O . LEU B 1 98 ? 1.715 16.406 1.953 1 87.62 98 LEU B O 1
ATOM 1633 N N . SER B 1 99 ? 3.92 16.094 2.256 1 84.88 99 SER B N 1
ATOM 1634 C CA . SER B 1 99 ? 4.211 16.391 0.857 1 84.88 99 SER B CA 1
ATOM 1635 C C . SER B 1 99 ? 3.873 15.211 -0.042 1 84.88 99 SER B C 1
ATOM 1637 O O . SER B 1 99 ? 3.875 15.336 -1.269 1 84.88 99 SER B O 1
ATOM 1639 N N . GLY B 1 100 ? 3.648 14.016 0.629 1 85.44 100 GLY B N 1
ATOM 1640 C CA . GLY B 1 100 ? 3.262 12.867 -0.168 1 85.44 100 GLY B CA 1
ATOM 1641 C C . GLY B 1 100 ? 3.898 11.57 0.308 1 85.44 100 GLY B C 1
ATOM 1642 O O . GLY B 1 100 ? 4.105 11.383 1.508 1 85.44 100 GLY B O 1
ATOM 1643 N N . LEU B 1 101 ? 4.031 10.719 -0.682 1 86.94 101 LEU B N 1
ATOM 1644 C CA . LEU B 1 101 ? 4.59 9.398 -0.392 1 86.94 101 LEU B CA 1
ATOM 1645 C C . LEU B 1 101 ? 6.082 9.367 -0.702 1 86.94 101 LEU B C 1
ATOM 1647 O O . LEU B 1 101 ? 6.5 9.711 -1.81 1 86.94 101 LEU B O 1
ATOM 1651 N N . LEU B 1 102 ? 6.832 9.055 0.329 1 90.69 102 LEU B N 1
ATOM 1652 C CA . LEU B 1 102 ? 8.258 8.812 0.144 1 90.69 102 LEU B CA 1
ATOM 1653 C C . LEU B 1 102 ? 8.57 7.32 0.224 1 90.69 102 LEU B C 1
ATOM 1655 O O . LEU B 1 102 ? 8.031 6.617 1.081 1 90.69 102 LEU B O 1
ATOM 1659 N N . ILE B 1 103 ? 9.391 6.941 -0.718 1 93.5 103 ILE B N 1
ATOM 1660 C CA . ILE B 1 103 ? 9.828 5.547 -0.717 1 93.5 103 ILE B CA 1
ATOM 1661 C C . ILE B 1 103 ? 11.336 5.477 -0.528 1 93.5 103 ILE B C 1
ATOM 1663 O O . ILE B 1 103 ? 12.094 6.117 -1.268 1 93.5 103 ILE B O 1
ATOM 1667 N N . VAL B 1 104 ? 11.75 4.734 0.488 1 94.94 104 VAL B N 1
ATOM 1668 C CA . VAL B 1 104 ? 13.18 4.598 0.732 1 94.94 104 VAL B CA 1
ATOM 1669 C C . VAL B 1 104 ? 13.531 3.127 0.955 1 94.94 104 VAL B C 1
ATOM 1671 O O . VAL B 1 104 ? 12.75 2.383 1.555 1 94.94 104 VAL B O 1
ATOM 1674 N N . ASP B 1 105 ? 14.719 2.758 0.405 1 96.5 105 ASP B N 1
ATOM 1675 C CA . ASP B 1 105 ? 15.227 1.417 0.683 1 96.5 105 ASP B CA 1
ATOM 1676 C C . ASP B 1 105 ? 15.352 1.178 2.186 1 96.5 105 ASP B C 1
ATOM 1678 O O . ASP B 1 105 ? 15.898 2.014 2.91 1 96.5 105 ASP B O 1
ATOM 1682 N N . GLU B 1 106 ? 14.812 0.126 2.594 1 93.25 106 GLU B N 1
ATOM 1683 C CA . GLU B 1 106 ? 14.781 -0.16 4.023 1 93.25 106 GLU B CA 1
ATOM 1684 C C . GLU B 1 106 ? 16.188 -0.242 4.602 1 93.25 106 GLU B C 1
ATOM 1686 O O . GLU B 1 106 ? 16.438 0.195 5.73 1 93.25 106 GLU B O 1
ATOM 1691 N N . ARG B 1 107 ? 17.172 -0.713 3.857 1 93.62 107 ARG B N 1
ATOM 1692 C CA . ARG B 1 107 ? 18.516 -0.968 4.352 1 93.62 107 ARG B CA 1
ATOM 1693 C C . ARG B 1 107 ? 19.391 0.268 4.203 1 93.62 107 ARG B C 1
ATOM 1695 O O . ARG B 1 107 ? 20.078 0.672 5.148 1 93.62 107 ARG B O 1
ATOM 1702 N N . SER B 1 108 ? 19.375 0.849 3.092 1 94.81 108 SER B N 1
ATOM 1703 C CA . SER B 1 108 ? 20.328 1.915 2.789 1 94.81 108 SER B CA 1
ATOM 1704 C C . SER B 1 108 ? 19.75 3.283 3.133 1 94.81 108 SER B C 1
ATOM 1706 O O . SER B 1 108 ? 20.484 4.258 3.275 1 94.81 108 SER B O 1
ATOM 1708 N N . GLY B 1 109 ? 18.469 3.42 3.121 1 92.38 109 GLY B N 1
ATOM 1709 C CA . GLY B 1 109 ? 17.828 4.703 3.352 1 92.38 109 GLY B CA 1
ATOM 1710 C C . GLY B 1 109 ? 17.812 5.594 2.123 1 92.38 109 GLY B C 1
ATOM 1711 O O . GLY B 1 109 ? 17.484 6.777 2.211 1 92.38 109 GLY B O 1
ATOM 1712 N N . VAL B 1 110 ? 18.234 4.988 1.023 1 93 110 VAL B N 1
ATOM 1713 C CA . VAL B 1 110 ? 18.266 5.77 -0.209 1 93 110 VAL B CA 1
ATOM 1714 C C . VAL B 1 110 ? 17.047 5.441 -1.07 1 93 110 VAL B C 1
ATOM 1716 O O . VAL B 1 110 ? 16.641 4.281 -1.166 1 93 110 VAL B O 1
ATOM 1719 N N . SER B 1 111 ? 16.453 6.449 -1.654 1 93 111 SER B N 1
ATOM 1720 C CA . SER B 1 111 ? 15.32 6.246 -2.545 1 93 111 SER B CA 1
ATOM 1721 C C . SER B 1 111 ? 15.711 5.414 -3.762 1 93 111 SER B C 1
ATOM 1723 O O . SER B 1 111 ? 16.719 5.699 -4.418 1 93 111 SER B O 1
ATOM 1725 N N . PRO B 1 112 ? 14.883 4.523 -4.184 1 89.56 112 PRO B N 1
ATOM 1726 C CA . PRO B 1 112 ? 15.203 3.689 -5.344 1 89.56 112 PRO B CA 1
ATOM 1727 C C . PRO B 1 112 ? 14.922 4.395 -6.668 1 89.56 112 PRO B C 1
ATOM 1729 O O . PRO B 1 112 ? 15.219 3.852 -7.738 1 89.56 112 PRO B O 1
ATOM 1732 N N . PHE B 1 113 ? 14.266 5.516 -6.59 1 83.94 113 PHE B N 1
ATOM 1733 C CA . PHE B 1 113 ? 13.93 6.23 -7.816 1 83.94 113 PHE B CA 1
ATOM 1734 C C . PHE B 1 113 ? 14.523 7.633 -7.805 1 83.94 113 PHE B C 1
ATOM 1736 O O . PHE B 1 113 ? 14.836 8.172 -6.742 1 83.94 113 PHE B O 1
#